Protein AF-A5DFZ7-F1 (afdb_monomer)

Radius of gyration: 32.91 Å; Cα contacts (8 Å, |Δi|>4): 71; chains: 1; bounding box: 82×54×91 Å

Structure (mmCIF, N/CA/C/O backbone):
data_AF-A5DFZ7-F1
#
_entry.id   AF-A5DFZ7-F1
#
loop_
_atom_site.group_PDB
_atom_site.id
_atom_site.type_symbol
_atom_site.label_atom_id
_atom_site.label_alt_id
_atom_site.label_comp_id
_atom_site.label_asym_id
_atom_site.label_entity_id
_atom_site.label_seq_id
_atom_site.pdbx_PDB_ins_code
_atom_site.Cartn_x
_atom_site.Cartn_y
_atom_site.Cartn_z
_atom_site.occupancy
_atom_site.B_iso_or_equiv
_atom_site.auth_seq_id
_atom_site.auth_comp_id
_atom_site.auth_asym_id
_atom_site.auth_atom_id
_atom_site.pdbx_PDB_model_num
ATOM 1 N N . MET A 1 1 ? 19.539 -18.151 -0.770 1.00 41.72 1 MET A N 1
ATOM 2 C CA . MET A 1 1 ? 19.081 -17.232 -1.835 1.00 41.72 1 MET A CA 1
ATOM 3 C C . MET A 1 1 ? 20.292 -16.500 -2.386 1.00 41.72 1 MET A C 1
ATOM 5 O O . MET A 1 1 ? 21.121 -16.062 -1.603 1.00 41.72 1 MET A O 1
ATOM 9 N N . HIS A 1 2 ? 20.455 -16.450 -3.708 1.00 37.31 2 HIS A N 1
ATOM 10 C CA . HIS A 1 2 ? 21.518 -15.669 -4.348 1.00 37.31 2 HIS A CA 1
ATOM 11 C C . HIS A 1 2 ? 21.174 -14.175 -4.205 1.00 37.31 2 HIS A C 1
ATOM 13 O O . HIS A 1 2 ? 20.362 -13.672 -4.969 1.00 37.31 2 HIS A O 1
ATOM 19 N N . CYS A 1 3 ? 21.762 -13.481 -3.226 1.00 59.34 3 CYS A N 1
ATOM 20 C CA . CYS A 1 3 ? 21.534 -12.046 -2.976 1.00 59.34 3 CYS A CA 1
ATOM 21 C C . CYS A 1 3 ? 22.377 -11.121 -3.873 1.00 59.34 3 CYS A C 1
ATOM 23 O O . CYS A 1 3 ? 22.560 -9.950 -3.553 1.00 59.34 3 CYS A O 1
ATOM 25 N N . PHE A 1 4 ? 22.933 -11.639 -4.970 1.00 63.34 4 PHE A N 1
ATOM 26 C CA . PHE A 1 4 ? 23.735 -10.835 -5.886 1.00 63.34 4 PHE A CA 1
ATOM 27 C C . PHE A 1 4 ? 22.878 -10.364 -7.064 1.00 63.34 4 PHE A C 1
ATOM 29 O O . PHE A 1 4 ? 22.299 -11.214 -7.751 1.00 63.34 4 PHE A O 1
ATOM 36 N N . PRO A 1 5 ? 22.829 -9.046 -7.335 1.00 65.19 5 PRO A N 1
ATOM 37 C CA . PRO A 1 5 ? 22.173 -8.513 -8.522 1.00 65.19 5 PRO A CA 1
ATOM 38 C C . PRO A 1 5 ? 22.758 -9.158 -9.781 1.00 65.19 5 PRO A C 1
ATOM 40 O O . PRO A 1 5 ? 23.982 -9.249 -9.933 1.00 65.19 5 PRO A O 1
ATOM 43 N N . LYS A 1 6 ? 21.889 -9.631 -10.677 1.00 69.19 6 LYS A N 1
ATOM 44 C CA . LYS A 1 6 ? 22.285 -10.263 -11.943 1.00 69.19 6 LYS A CA 1
ATOM 45 C C . LYS A 1 6 ? 22.415 -9.194 -13.026 1.00 69.19 6 LYS A C 1
ATOM 47 O O . LYS A 1 6 ? 21.577 -8.302 -13.112 1.00 69.19 6 LYS A O 1
ATOM 52 N N . TYR A 1 7 ? 23.453 -9.291 -13.861 1.00 67.50 7 TYR A N 1
ATOM 53 C CA . TYR A 1 7 ? 23.641 -8.377 -14.995 1.00 67.50 7 TYR A CA 1
ATOM 54 C C . TYR A 1 7 ? 23.332 -9.086 -16.307 1.00 67.50 7 TYR A C 1
ATOM 56 O O . TYR A 1 7 ? 23.854 -10.184 -16.529 1.00 67.50 7 TYR A O 1
ATOM 64 N N . PRO A 1 8 ? 22.562 -8.457 -17.208 1.00 65.56 8 PRO A N 1
ATOM 65 C CA . PRO A 1 8 ? 22.469 -8.930 -18.574 1.00 65.56 8 PRO A CA 1
ATOM 66 C C . PRO A 1 8 ? 23.826 -8.739 -19.250 1.00 65.56 8 PRO A C 1
ATOM 68 O O . PRO A 1 8 ? 24.280 -7.618 -19.480 1.00 65.56 8 PRO A O 1
ATOM 71 N N . LEU A 1 9 ? 24.488 -9.850 -19.559 1.00 67.50 9 LEU A N 1
ATOM 72 C CA . LEU A 1 9 ? 25.681 -9.873 -20.395 1.00 67.50 9 LEU A CA 1
ATOM 73 C C . LEU A 1 9 ? 25.252 -10.265 -21.806 1.00 67.50 9 LEU A C 1
ATOM 75 O O . LEU A 1 9 ? 24.882 -11.411 -22.055 1.00 67.50 9 LEU A O 1
ATOM 79 N N . ILE A 1 10 ? 25.299 -9.310 -22.731 1.00 66.81 10 ILE A N 1
ATOM 80 C CA . ILE A 1 10 ? 25.046 -9.575 -24.148 1.00 66.81 10 ILE A CA 1
ATOM 81 C C . ILE A 1 10 ? 26.342 -10.118 -24.748 1.00 66.81 10 ILE A C 1
ATOM 83 O O . ILE A 1 10 ? 27.324 -9.388 -24.870 1.00 66.81 10 ILE A O 1
ATOM 87 N N . GLN A 1 11 ? 26.360 -11.408 -25.082 1.00 66.19 11 GLN A N 1
ATOM 88 C CA 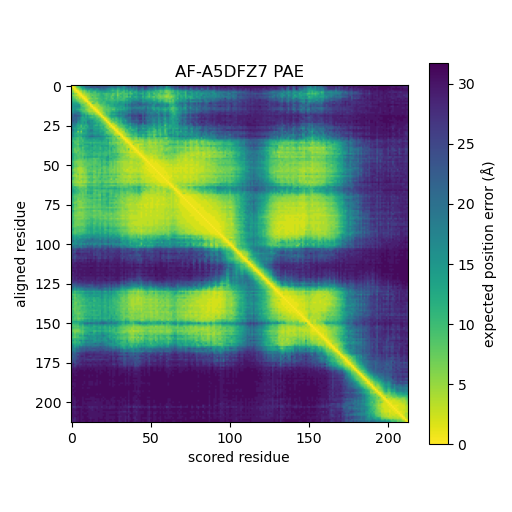. GLN A 1 11 ? 27.518 -12.071 -25.697 1.00 66.19 11 GLN A CA 1
ATOM 89 C C . GLN A 1 11 ? 27.524 -11.949 -27.232 1.00 66.19 11 GLN A C 1
ATOM 91 O O . GLN A 1 11 ? 28.575 -12.092 -27.856 1.00 66.19 11 GLN A O 1
ATOM 96 N N . ASP A 1 12 ? 26.367 -11.669 -27.839 1.00 75.94 12 ASP A N 1
ATOM 97 C CA . ASP A 1 12 ? 26.207 -11.570 -29.289 1.00 75.94 12 ASP A CA 1
ATOM 98 C C . ASP A 1 12 ? 26.598 -10.179 -29.822 1.00 75.94 12 ASP A C 1
ATOM 100 O O . ASP A 1 12 ? 26.055 -9.149 -29.411 1.00 75.94 12 ASP A O 1
ATOM 104 N N . LYS A 1 13 ? 27.540 -10.156 -30.773 1.00 66.56 13 LYS A N 1
ATOM 105 C CA . LYS A 1 13 ? 28.127 -8.933 -31.339 1.00 66.56 13 LYS A CA 1
ATOM 106 C C . LYS A 1 13 ? 27.133 -8.123 -32.176 1.00 66.56 13 LYS A C 1
ATOM 108 O O . LYS A 1 13 ? 27.330 -6.915 -32.310 1.00 66.56 13 LYS A O 1
ATOM 113 N N . GLU A 1 14 ? 26.089 -8.735 -32.738 1.00 67.56 14 GLU A N 1
ATOM 114 C CA . GLU A 1 14 ? 25.078 -8.005 -33.523 1.00 67.56 14 GLU A CA 1
ATOM 115 C C . GLU A 1 14 ? 24.068 -7.277 -32.629 1.00 67.56 14 GLU A C 1
ATOM 117 O O . GLU A 1 14 ? 23.800 -6.091 -32.827 1.00 67.56 14 GLU A O 1
ATOM 122 N N . GLN A 1 15 ? 23.592 -7.933 -31.568 1.00 64.50 15 GLN A N 1
ATOM 123 C CA . GLN A 1 15 ? 22.710 -7.311 -30.573 1.00 64.50 15 GLN A CA 1
ATOM 124 C C . GLN A 1 15 ? 23.433 -6.248 -29.742 1.00 64.50 15 GLN A C 1
ATOM 126 O O . GLN A 1 15 ? 22.850 -5.223 -29.381 1.00 64.50 15 GLN A O 1
ATOM 131 N N . GLN A 1 16 ? 24.733 -6.438 -29.506 1.00 61.97 16 GLN A N 1
ATOM 132 C CA . GLN A 1 16 ? 25.571 -5.448 -28.842 1.00 61.97 16 GLN A CA 1
ATOM 133 C C . GLN A 1 16 ? 25.671 -4.149 -29.658 1.00 61.97 16 GLN A C 1
ATOM 135 O O . GLN A 1 16 ? 25.613 -3.071 -29.070 1.00 61.97 16 GLN A O 1
ATOM 140 N N . LYS A 1 17 ? 25.731 -4.228 -30.999 1.00 59.88 17 LYS A N 1
ATOM 141 C CA . LYS A 1 17 ? 25.778 -3.064 -31.911 1.00 59.88 17 LYS A CA 1
ATOM 142 C C . LYS A 1 17 ? 24.492 -2.234 -31.946 1.00 59.88 17 LYS A C 1
ATOM 144 O O . LYS A 1 17 ? 24.558 -1.039 -32.210 1.00 59.88 17 LYS A O 1
ATOM 149 N N . LEU A 1 18 ? 23.341 -2.833 -31.652 1.00 62.59 18 LEU A N 1
ATOM 150 C CA . LEU A 1 18 ? 22.069 -2.107 -31.542 1.00 62.59 18 LEU A CA 1
ATOM 151 C C . LEU A 1 18 ? 21.941 -1.353 -30.206 1.00 62.59 18 LEU A C 1
ATOM 153 O O . LEU A 1 18 ? 21.152 -0.420 -30.099 1.00 62.59 18 LEU A O 1
ATOM 157 N N . GLN A 1 19 ? 22.724 -1.737 -29.192 1.00 58.78 19 GLN A N 1
ATOM 158 C CA . GLN A 1 19 ? 22.587 -1.256 -27.813 1.00 58.78 19 GLN A CA 1
ATOM 159 C C . GLN A 1 19 ? 23.850 -0.562 -27.269 1.00 58.78 19 GLN A C 1
ATOM 161 O O . GLN A 1 19 ? 23.898 -0.234 -26.086 1.00 58.78 19 GLN A O 1
ATOM 166 N N . VAL A 1 20 ? 24.867 -0.294 -28.104 1.00 50.81 20 VAL A N 1
ATOM 167 C CA . VAL A 1 20 ? 26.197 0.208 -27.676 1.00 50.81 20 VAL A CA 1
ATOM 168 C C . VAL A 1 20 ? 26.122 1.501 -26.852 1.00 50.81 20 VAL A C 1
ATOM 170 O O . VAL A 1 20 ? 26.932 1.689 -25.949 1.00 50.81 20 VAL A O 1
ATOM 173 N N . ASN A 1 21 ? 25.126 2.361 -27.100 1.00 53.72 21 ASN A N 1
ATOM 174 C CA . ASN A 1 21 ? 24.917 3.599 -26.333 1.00 53.72 21 ASN A CA 1
ATOM 175 C C . ASN A 1 21 ? 24.277 3.384 -24.944 1.00 53.72 21 ASN A C 1
ATOM 177 O O . ASN A 1 21 ? 24.357 4.265 -24.093 1.00 53.72 21 ASN A O 1
ATOM 181 N N . ASN A 1 22 ? 23.681 2.215 -24.683 1.00 55.09 22 ASN A N 1
ATOM 182 C CA . ASN A 1 22 ? 22.903 1.935 -23.470 1.00 55.09 22 ASN A CA 1
ATOM 183 C C . ASN A 1 22 ? 23.612 1.008 -22.468 1.00 55.09 22 ASN A C 1
ATOM 185 O O . ASN A 1 22 ? 23.180 0.924 -21.319 1.00 55.09 22 ASN A O 1
ATOM 189 N N . LEU A 1 23 ? 24.702 0.336 -22.863 1.00 52.09 23 LEU A N 1
ATOM 190 C CA . LEU A 1 23 ? 25.364 -0.679 -22.027 1.00 52.09 23 LEU A CA 1
ATOM 191 C C . LEU A 1 23 ? 26.408 -0.101 -21.051 1.00 52.09 23 LEU A C 1
ATOM 193 O O . LEU A 1 23 ? 26.466 -0.514 -19.894 1.00 52.09 23 LEU A O 1
ATOM 197 N N . VAL A 1 24 ? 27.201 0.888 -21.477 1.00 51.19 24 VAL A N 1
ATOM 198 C CA . VAL A 1 24 ? 28.196 1.581 -20.624 1.00 51.19 24 VAL A CA 1
ATOM 199 C C . VAL A 1 24 ? 27.556 2.364 -19.449 1.00 51.19 24 VAL A C 1
ATOM 201 O O . VAL A 1 24 ? 28.139 2.379 -18.365 1.00 51.19 24 VAL A O 1
ATOM 204 N N . PRO A 1 25 ? 26.328 2.914 -19.562 1.00 59.31 25 PRO A N 1
ATOM 205 C CA . PRO A 1 25 ? 25.590 3.501 -18.436 1.00 59.31 25 PRO A CA 1
ATOM 206 C C . PRO A 1 25 ? 25.170 2.540 -17.307 1.00 59.31 25 PRO A C 1
ATOM 208 O O . PRO A 1 25 ? 24.791 3.013 -16.237 1.00 59.31 25 PRO A O 1
ATOM 211 N N . LEU A 1 26 ? 25.182 1.214 -17.504 1.00 54.44 26 LEU A N 1
ATOM 212 C CA . LEU A 1 26 ? 24.562 0.264 -16.562 1.00 54.44 26 LEU A CA 1
ATOM 213 C C . LEU A 1 26 ? 25.304 0.158 -15.222 1.00 54.44 26 LEU A C 1
ATOM 215 O O . LEU A 1 26 ? 24.668 0.076 -14.173 1.00 54.44 26 LEU A O 1
ATOM 219 N N . 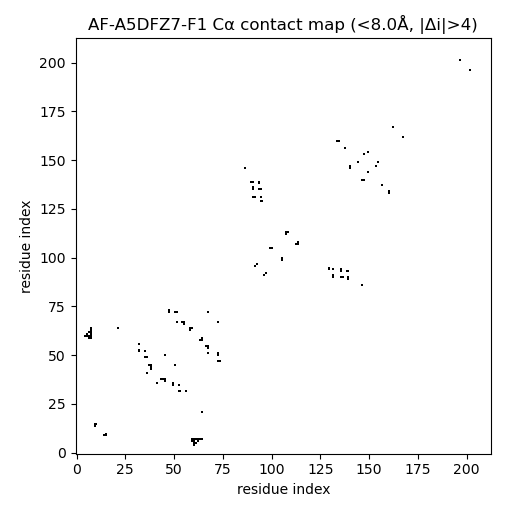ALA A 1 27 ? 26.640 0.177 -15.244 1.00 56.31 27 ALA A N 1
ATOM 220 C CA . ALA A 1 27 ? 27.453 0.073 -14.033 1.00 56.31 27 ALA A CA 1
ATOM 221 C C . ALA A 1 27 ? 27.585 1.410 -13.287 1.00 56.31 27 ALA A C 1
ATOM 223 O O . ALA A 1 27 ? 27.647 1.401 -12.066 1.00 56.31 27 ALA A O 1
ATOM 224 N N . THR A 1 28 ? 27.578 2.552 -13.981 1.00 59.38 28 THR A N 1
ATOM 225 C CA . THR A 1 28 ? 27.633 3.882 -13.341 1.00 59.38 28 THR A CA 1
ATOM 226 C C . THR A 1 28 ? 26.294 4.261 -12.721 1.00 59.38 28 THR A C 1
ATOM 228 O O . THR A 1 28 ? 26.248 4.694 -11.573 1.00 59.38 28 THR A O 1
ATOM 231 N N . ARG A 1 29 ? 25.181 3.956 -13.406 1.00 52.50 29 ARG A N 1
ATOM 232 C CA . ARG A 1 29 ? 23.825 4.094 -12.854 1.00 52.50 29 ARG A CA 1
ATOM 233 C C . ARG A 1 29 ? 23.601 3.177 -11.645 1.00 52.50 29 ARG A C 1
ATOM 235 O O . ARG A 1 29 ? 22.638 3.367 -10.912 1.00 52.50 29 ARG A O 1
ATOM 242 N N . ARG A 1 30 ? 24.536 2.241 -11.382 1.00 54.59 30 ARG A N 1
ATOM 243 C CA . ARG A 1 30 ? 24.595 1.455 -10.148 1.00 54.59 30 ARG A CA 1
ATOM 244 C C . ARG A 1 30 ? 24.930 2.317 -8.901 1.00 54.59 30 ARG A C 1
ATOM 246 O O . ARG A 1 30 ? 24.533 2.020 -7.785 1.00 54.59 30 ARG A O 1
ATOM 253 N N . GLY A 1 31 ? 25.737 3.358 -9.037 1.00 60.28 31 GLY A N 1
ATOM 254 C CA . GLY A 1 31 ? 26.018 4.231 -7.891 1.00 60.28 31 GLY A CA 1
ATOM 255 C C . GLY A 1 31 ? 24.756 4.961 -7.427 1.00 60.28 31 GLY A C 1
ATOM 256 O O . GLY A 1 31 ? 24.578 5.218 -6.245 1.00 60.28 31 GLY A O 1
ATOM 257 N N . GLU A 1 32 ? 23.857 5.248 -8.365 1.00 59.50 32 GLU A N 1
ATOM 258 C CA . GLU A 1 32 ? 22.699 6.114 -8.153 1.00 59.50 32 GLU A CA 1
ATOM 259 C C . GLU A 1 32 ? 21.478 5.373 -7.562 1.00 59.50 32 GLU A C 1
ATOM 261 O O . GLU A 1 32 ? 20.753 5.970 -6.771 1.00 59.50 32 GLU A O 1
ATOM 266 N N . TRP A 1 33 ? 21.254 4.074 -7.849 1.00 59.34 33 TRP A N 1
ATOM 267 C CA . TRP A 1 33 ? 20.070 3.340 -7.320 1.00 59.34 33 TRP A CA 1
ATOM 268 C C . TRP A 1 33 ? 20.126 3.057 -5.823 1.00 59.34 33 TRP A C 1
ATOM 270 O O . TRP A 1 33 ? 19.108 3.204 -5.164 1.00 59.34 33 TRP A O 1
ATOM 280 N N . ASN A 1 34 ? 21.286 2.685 -5.269 1.00 63.81 34 ASN A N 1
ATOM 281 C CA . ASN A 1 34 ? 21.417 2.429 -3.826 1.00 63.81 34 ASN A CA 1
ATOM 282 C C . ASN A 1 34 ? 21.156 3.684 -2.980 1.00 63.81 34 ASN A C 1
ATOM 284 O O . ASN A 1 34 ? 20.935 3.584 -1.778 1.00 63.81 34 ASN A O 1
ATOM 288 N N . ASN A 1 35 ? 21.212 4.853 -3.618 1.00 71.00 35 ASN A N 1
ATOM 289 C CA . ASN A 1 35 ? 20.971 6.143 -2.997 1.00 71.00 35 ASN A CA 1
ATOM 290 C C . ASN A 1 35 ? 19.559 6.678 -3.280 1.00 71.00 35 ASN A C 1
ATOM 292 O O . ASN A 1 35 ? 19.220 7.743 -2.773 1.00 71.00 35 ASN A O 1
ATOM 296 N N . THR A 1 36 ? 18.739 5.985 -4.085 1.00 77.75 36 THR A N 1
ATOM 297 C CA . THR A 1 36 ? 17.331 6.373 -4.238 1.00 77.75 36 THR A CA 1
ATOM 298 C C . THR A 1 36 ? 16.609 6.010 -2.940 1.00 77.75 36 THR A C 1
ATOM 300 O O . THR A 1 36 ? 16.677 4.849 -2.523 1.00 77.75 36 THR A O 1
ATOM 303 N N . PRO A 1 37 ? 15.977 6.977 -2.257 1.00 79.12 37 PRO A N 1
ATOM 304 C CA . PRO A 1 37 ? 15.345 6.707 -0.980 1.00 79.12 37 PRO A CA 1
ATOM 305 C C . PRO A 1 37 ? 14.159 5.760 -1.179 1.00 79.12 37 PRO A C 1
ATOM 307 O O . PRO A 1 37 ? 13.355 5.909 -2.098 1.00 79.12 37 PRO A O 1
ATOM 310 N N . LEU A 1 38 ? 14.060 4.755 -0.311 1.00 79.38 38 LEU A N 1
ATOM 311 C CA . LEU A 1 38 ? 12.917 3.848 -0.299 1.00 79.38 38 LEU A CA 1
ATOM 312 C C . LEU A 1 38 ? 11.724 4.546 0.369 1.00 79.38 38 LEU A C 1
ATOM 314 O O . LEU A 1 38 ? 11.920 5.316 1.308 1.00 79.38 38 LEU A O 1
ATOM 318 N N . SER A 1 39 ? 10.490 4.203 -0.012 1.00 82.12 39 SER A N 1
ATOM 319 C CA . SER A 1 39 ? 9.272 4.768 0.601 1.00 82.12 39 SER A CA 1
ATOM 320 C C . SER A 1 39 ? 9.196 4.588 2.123 1.00 82.12 39 SER A C 1
ATOM 322 O O . SER A 1 39 ? 8.557 5.372 2.815 1.00 82.12 39 SER A O 1
ATOM 324 N N . THR A 1 40 ? 9.891 3.590 2.682 1.00 83.00 40 THR A N 1
ATOM 325 C CA . THR A 1 40 ? 9.998 3.404 4.140 1.00 83.00 40 THR A CA 1
ATOM 326 C C . THR A 1 40 ? 10.836 4.480 4.837 1.00 83.00 40 THR A C 1
ATOM 328 O O . THR A 1 40 ? 10.789 4.575 6.056 1.00 83.00 40 THR A O 1
ATOM 331 N N . GLN A 1 41 ? 11.651 5.233 4.096 1.00 85.00 41 GLN A N 1
ATOM 332 C CA . GLN A 1 41 ? 12.504 6.306 4.618 1.00 85.00 41 GLN A CA 1
ATOM 333 C C . GLN A 1 41 ? 11.845 7.679 4.459 1.00 85.00 41 GLN A C 1
ATOM 335 O O . GLN A 1 41 ? 12.012 8.531 5.326 1.00 85.00 41 GLN A O 1
ATOM 340 N N . THR A 1 42 ? 11.102 7.891 3.369 1.00 87.12 42 THR A N 1
ATOM 341 C CA . THR A 1 42 ? 10.414 9.161 3.079 1.00 87.12 42 THR A CA 1
ATOM 342 C C . THR A 1 42 ? 9.014 9.237 3.672 1.00 87.12 42 THR A C 1
ATOM 344 O O . THR A 1 42 ? 8.497 10.334 3.819 1.00 87.12 42 THR A O 1
ATOM 347 N N . TYR A 1 43 ? 8.416 8.099 4.048 1.00 86.75 43 TYR A N 1
ATOM 348 C CA . TYR A 1 43 ? 7.020 7.996 4.503 1.00 86.75 43 TYR A CA 1
ATOM 349 C C . TYR A 1 43 ? 5.993 8.457 3.459 1.00 86.75 43 TYR A C 1
ATOM 351 O O . TYR A 1 43 ? 4.852 8.773 3.793 1.00 86.75 43 TYR A O 1
ATOM 359 N N . GLU A 1 44 ? 6.383 8.440 2.186 1.00 89.19 44 GLU A N 1
ATOM 360 C CA . GLU A 1 44 ? 5.572 8.899 1.064 1.00 89.19 44 GLU A CA 1
ATOM 361 C C . GLU A 1 44 ? 5.479 7.812 -0.014 1.00 89.19 44 GLU A C 1
ATOM 363 O O . GLU A 1 44 ? 6.374 6.972 -0.189 1.00 89.19 44 GLU A O 1
ATOM 368 N N . ILE A 1 45 ? 4.357 7.819 -0.735 1.00 87.38 45 ILE A N 1
ATOM 369 C CA . ILE A 1 45 ? 4.181 7.009 -1.945 1.00 87.38 45 ILE A CA 1
ATOM 370 C C . ILE A 1 45 ? 5.209 7.509 -2.973 1.00 87.38 45 ILE A C 1
ATOM 372 O O . ILE A 1 45 ? 5.421 8.715 -3.061 1.00 87.38 45 ILE A O 1
ATOM 376 N N . PRO A 1 46 ? 5.889 6.618 -3.716 1.00 86.00 46 PRO A N 1
ATOM 377 C CA . PRO A 1 46 ? 6.974 7.035 -4.593 1.00 86.00 46 PRO A CA 1
ATOM 378 C C . PRO A 1 46 ? 6.477 7.955 -5.711 1.00 86.00 46 PRO A C 1
ATOM 380 O O . PRO A 1 46 ? 5.524 7.622 -6.422 1.00 86.00 46 PRO A O 1
ATOM 383 N N . ASP A 1 47 ? 7.190 9.061 -5.911 1.00 85.94 47 ASP A N 1
ATOM 384 C CA . ASP A 1 47 ? 7.003 9.942 -7.058 1.00 85.94 47 ASP A CA 1
ATOM 385 C C . ASP A 1 47 ? 7.364 9.236 -8.372 1.00 85.94 47 ASP A C 1
ATOM 387 O O . ASP A 1 47 ? 8.094 8.239 -8.408 1.00 85.94 47 ASP A O 1
ATOM 391 N N . TYR A 1 48 ? 6.890 9.791 -9.490 1.00 87.25 48 TYR A N 1
ATOM 392 C CA . TYR A 1 48 ? 7.116 9.236 -10.827 1.00 87.25 48 TYR A CA 1
ATOM 393 C C . TYR A 1 48 ? 8.604 8.983 -11.132 1.00 87.25 48 TYR A C 1
ATOM 395 O O . TYR A 1 48 ? 8.967 7.932 -11.665 1.00 87.25 48 TYR A O 1
ATOM 403 N N . GLU A 1 49 ? 9.478 9.922 -10.762 1.00 86.50 49 GLU A N 1
ATOM 404 C CA . GLU A 1 49 ? 10.924 9.809 -10.977 1.00 86.50 49 GLU A CA 1
ATOM 405 C C . GLU A 1 49 ? 11.531 8.649 -10.180 1.00 86.50 49 GLU A C 1
ATOM 407 O O . GLU A 1 49 ? 12.279 7.841 -10.739 1.00 86.50 49 GLU A O 1
ATOM 412 N N . ASP A 1 50 ? 11.167 8.510 -8.907 1.00 87.31 50 ASP A N 1
ATOM 413 C CA . ASP A 1 50 ? 11.687 7.452 -8.042 1.00 87.31 50 ASP A CA 1
ATOM 414 C C . ASP A 1 50 ? 11.141 6.082 -8.445 1.00 87.31 50 ASP A C 1
ATOM 416 O O . ASP A 1 50 ? 11.896 5.107 -8.524 1.00 87.31 50 ASP A O 1
ATOM 420 N N . LEU A 1 51 ? 9.859 5.993 -8.808 1.00 86.88 51 LEU A N 1
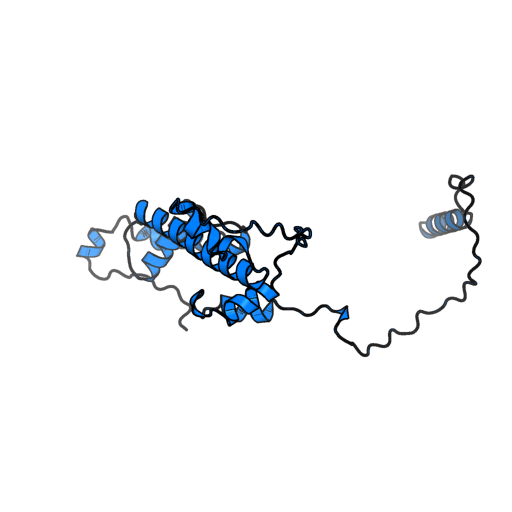ATOM 421 C CA . LEU A 1 51 ? 9.280 4.770 -9.356 1.00 86.88 51 LEU A CA 1
ATOM 422 C C . LEU A 1 51 ? 9.965 4.366 -10.667 1.00 86.88 51 LEU A C 1
ATOM 424 O O . LEU A 1 51 ? 10.281 3.191 -10.857 1.00 86.88 51 LEU A O 1
ATOM 428 N N . SER A 1 52 ? 10.249 5.322 -11.557 1.00 88.12 52 SER A N 1
ATOM 429 C CA . SER A 1 52 ? 10.915 5.040 -12.832 1.00 88.12 52 SER A CA 1
ATOM 430 C C . SER A 1 52 ? 12.296 4.415 -12.640 1.00 88.12 52 SER A C 1
ATOM 432 O O . SER A 1 52 ? 12.650 3.464 -13.344 1.00 88.12 52 SER A O 1
ATOM 434 N N . ARG A 1 53 ? 13.058 4.889 -11.646 1.00 85.44 53 ARG A N 1
ATOM 435 C CA . ARG A 1 53 ? 14.380 4.354 -11.297 1.00 85.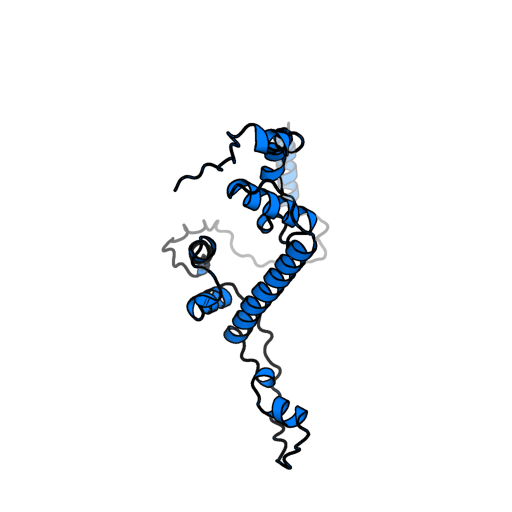44 53 ARG A CA 1
ATOM 436 C C . ARG A 1 53 ? 14.272 2.929 -10.767 1.00 85.44 53 ARG A C 1
ATOM 438 O O . ARG A 1 53 ? 15.025 2.068 -11.223 1.00 85.44 53 ARG A O 1
ATOM 445 N N . HIS A 1 54 ? 13.310 2.667 -9.881 1.00 83.56 54 HIS A N 1
ATOM 446 C CA . HIS A 1 54 ? 13.057 1.329 -9.347 1.00 83.56 54 HIS A CA 1
ATOM 447 C C . HIS A 1 54 ? 12.621 0.347 -10.442 1.00 83.56 54 HIS A C 1
ATOM 449 O O . HIS A 1 54 ? 13.220 -0.717 -10.583 1.00 83.56 54 HIS A O 1
ATOM 455 N N . VAL A 1 55 ? 11.653 0.721 -11.283 1.00 87.69 55 VAL A N 1
ATOM 456 C CA . VAL A 1 55 ? 11.161 -0.131 -12.378 1.00 87.69 55 VAL A CA 1
ATOM 457 C C . VAL A 1 55 ? 12.273 -0.432 -13.380 1.00 87.69 55 VAL A C 1
ATOM 459 O O . VAL A 1 55 ? 12.476 -1.590 -13.741 1.00 87.69 55 VAL A O 1
ATOM 462 N N . LEU A 1 56 ? 13.049 0.575 -13.794 1.00 85.06 56 LEU A N 1
ATOM 463 C CA . LEU A 1 56 ? 14.191 0.370 -14.689 1.00 85.06 56 LEU A CA 1
ATOM 464 C C . LEU A 1 56 ? 15.244 -0.562 -14.081 1.00 85.06 56 LEU A C 1
ATOM 466 O O . LEU A 1 56 ? 15.860 -1.335 -14.815 1.00 85.06 56 LEU A O 1
ATOM 470 N N . MET A 1 57 ? 15.462 -0.503 -12.766 1.00 78.75 57 MET A N 1
ATOM 471 C CA . MET A 1 57 ? 16.383 -1.403 -12.074 1.00 78.75 57 MET A CA 1
ATOM 472 C C . MET A 1 57 ? 15.880 -2.843 -12.129 1.00 78.75 57 MET A C 1
ATOM 474 O O . MET A 1 57 ? 16.589 -3.723 -12.616 1.00 78.75 57 MET A O 1
ATOM 478 N N . THR A 1 58 ? 14.633 -3.069 -11.724 1.00 84.06 58 THR A N 1
ATOM 479 C CA . THR A 1 58 ? 14.001 -4.388 -11.752 1.00 84.06 58 THR A CA 1
ATOM 480 C C . THR A 1 58 ? 14.005 -4.965 -13.169 1.00 84.06 58 THR A C 1
ATOM 482 O O . THR A 1 58 ? 14.452 -6.090 -13.378 1.00 84.06 58 THR A O 1
ATOM 485 N N . MET A 1 59 ? 13.622 -4.173 -14.176 1.00 84.62 59 MET A N 1
ATOM 486 C CA . MET A 1 59 ? 13.680 -4.568 -15.589 1.00 84.62 59 MET A CA 1
ATOM 487 C C . MET A 1 59 ? 15.075 -5.069 -15.985 1.00 84.62 59 MET A C 1
ATOM 489 O O . MET A 1 59 ? 15.194 -6.107 -16.635 1.00 84.62 59 MET A O 1
ATOM 493 N N . ARG A 1 60 ? 16.134 -4.381 -15.551 1.00 77.69 60 ARG A N 1
ATOM 494 C CA . ARG A 1 60 ? 17.521 -4.748 -15.868 1.00 77.69 60 ARG A CA 1
ATOM 495 C C . ARG A 1 60 ? 18.000 -5.987 -15.128 1.00 77.69 60 ARG A C 1
ATOM 497 O O . ARG A 1 60 ? 18.711 -6.779 -15.736 1.00 77.69 60 ARG A O 1
ATOM 504 N N . GLU A 1 61 ? 17.606 -6.189 -13.874 1.00 77.88 61 GLU A N 1
ATOM 505 C CA . GLU A 1 61 ? 17.909 -7.426 -13.135 1.00 77.88 61 GLU A CA 1
ATOM 506 C C . GLU A 1 61 ? 17.290 -8.659 -13.803 1.00 77.88 61 GLU A C 1
ATOM 508 O O . GLU A 1 61 ? 17.906 -9.727 -13.839 1.00 77.88 61 GLU A O 1
ATOM 513 N N . TYR A 1 62 ? 16.108 -8.492 -14.401 1.00 83.81 62 TYR A N 1
ATOM 514 C CA . TYR A 1 62 ? 15.459 -9.513 -15.225 1.00 83.81 62 TYR A CA 1
ATOM 515 C C . TYR A 1 62 ? 16.019 -9.603 -16.656 1.00 83.81 62 TYR A C 1
ATOM 517 O O . TYR A 1 62 ? 15.651 -10.507 -17.404 1.00 83.81 62 TYR A O 1
ATOM 525 N N . GLY A 1 63 ? 16.944 -8.716 -17.034 1.00 77.69 63 GLY A N 1
ATOM 526 C CA . GLY A 1 63 ? 17.669 -8.748 -18.304 1.00 77.69 63 GLY A CA 1
ATOM 527 C C . GLY A 1 63 ? 17.076 -7.900 -19.432 1.00 77.69 63 GLY A C 1
ATOM 528 O O . GLY A 1 63 ? 17.535 -7.997 -20.569 1.00 77.69 63 GLY A O 1
ATOM 529 N N . LEU A 1 64 ? 16.094 -7.044 -19.143 1.00 81.50 64 LEU A N 1
ATOM 530 C CA . LEU A 1 64 ? 15.534 -6.091 -20.100 1.00 81.50 64 LEU A CA 1
ATOM 531 C C . LEU A 1 64 ? 16.401 -4.824 -20.153 1.00 81.50 64 LEU A C 1
ATOM 533 O O . LEU A 1 64 ? 16.610 -4.145 -19.149 1.00 81.50 64 LEU A O 1
ATOM 537 N N . THR A 1 65 ? 16.893 -4.480 -21.343 1.00 74.94 65 THR A N 1
ATOM 538 C CA . THR A 1 65 ? 17.769 -3.314 -21.576 1.00 74.94 65 THR A CA 1
ATOM 539 C C . THR A 1 65 ? 17.042 -2.100 -22.168 1.00 74.94 65 THR A C 1
ATOM 541 O O . THR A 1 65 ? 17.673 -1.085 -22.468 1.00 74.94 65 THR A O 1
ATOM 544 N N . GLY A 1 66 ? 15.718 -2.192 -22.335 1.00 79.50 66 GLY A N 1
ATOM 545 C CA . GLY A 1 66 ? 14.863 -1.117 -22.846 1.00 79.50 66 GLY A CA 1
ATOM 546 C C . GLY A 1 66 ? 14.588 0.001 -21.832 1.00 79.50 66 GLY A C 1
ATOM 547 O O . GLY A 1 66 ? 14.949 -0.086 -20.659 1.00 79.50 66 GLY A O 1
ATOM 548 N N . GLY A 1 67 ? 13.935 1.066 -22.304 1.00 79.56 67 GLY A N 1
ATOM 549 C CA . GLY A 1 67 ? 13.351 2.098 -21.442 1.00 79.56 67 GLY A CA 1
ATOM 550 C C . GLY A 1 67 ? 11.993 1.670 -20.872 1.00 79.56 67 GLY A C 1
ATOM 551 O O . GLY A 1 67 ? 11.362 0.751 -21.394 1.00 79.56 67 GLY A O 1
ATOM 552 N N . ALA A 1 68 ? 11.537 2.354 -19.822 1.00 81.75 68 ALA A N 1
ATOM 553 C CA . ALA A 1 68 ? 10.209 2.160 -19.250 1.00 81.75 68 ALA A CA 1
ATOM 554 C C . ALA A 1 68 ? 9.213 3.142 -19.890 1.00 81.75 68 ALA A C 1
ATOM 556 O O . ALA A 1 68 ? 9.520 4.319 -20.078 1.00 81.75 68 ALA A O 1
ATOM 557 N N . SER A 1 69 ? 8.030 2.656 -20.263 1.00 88.56 69 SER A N 1
ATOM 558 C CA . SER A 1 69 ? 6.986 3.469 -20.891 1.00 88.56 69 SER A CA 1
ATOM 559 C C . SER A 1 69 ? 6.171 4.236 -19.852 1.00 88.56 69 SER A C 1
ATOM 561 O O . SER A 1 69 ? 5.593 3.605 -18.972 1.00 88.56 69 SER A O 1
ATOM 563 N N . ILE A 1 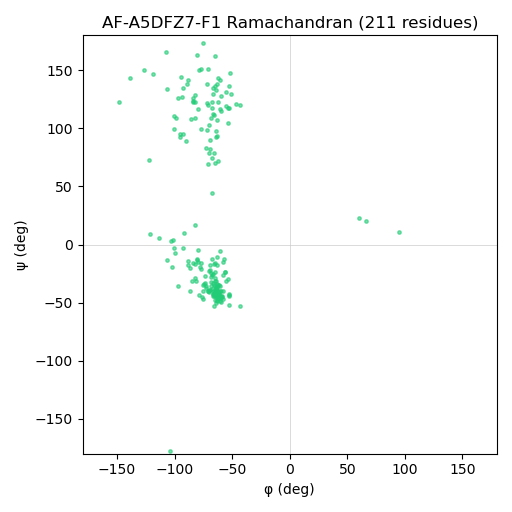70 ? 6.021 5.551 -20.029 1.00 88.62 70 ILE A N 1
ATOM 564 C CA . ILE A 1 70 ? 5.231 6.454 -19.165 1.00 88.62 70 ILE A CA 1
ATOM 565 C C . ILE A 1 70 ? 3.857 5.882 -18.742 1.00 88.62 70 ILE A C 1
ATOM 567 O O . ILE A 1 70 ? 3.627 5.774 -17.539 1.00 88.62 70 ILE A O 1
ATOM 571 N N . PRO A 1 71 ? 2.976 5.408 -19.655 1.00 92.38 71 PRO A N 1
ATOM 572 C CA . PRO A 1 71 ? 1.651 4.907 -19.258 1.00 92.38 71 PRO A CA 1
ATOM 573 C C . PRO A 1 71 ? 1.698 3.643 -18.384 1.00 92.38 71 PRO A C 1
ATOM 575 O O . PRO A 1 71 ? 0.768 3.372 -17.629 1.00 92.38 71 PRO A O 1
ATOM 578 N N . ALA A 1 72 ? 2.777 2.855 -18.457 1.00 90.12 72 ALA A N 1
ATOM 579 C CA . ALA A 1 72 ? 2.938 1.700 -17.575 1.00 90.12 72 ALA A CA 1
ATOM 580 C C . ALA A 1 72 ? 3.254 2.133 -16.139 1.00 90.12 72 ALA A C 1
ATOM 582 O O . ALA A 1 72 ? 2.772 1.506 -15.200 1.00 90.12 72 ALA A O 1
ATOM 583 N N . LEU A 1 73 ? 4.025 3.211 -15.963 1.00 90.31 73 LEU A N 1
ATOM 584 C CA . LEU A 1 73 ? 4.314 3.758 -14.638 1.00 90.31 73 LEU A CA 1
ATOM 585 C C . LEU A 1 73 ? 3.043 4.328 -13.999 1.00 90.31 73 LEU A C 1
ATOM 587 O O . LEU A 1 73 ? 2.784 4.047 -12.834 1.00 90.31 73 LEU A O 1
ATOM 591 N N . GLU A 1 74 ? 2.214 5.043 -14.764 1.00 91.44 74 GLU A N 1
ATOM 592 C CA . GLU A 1 74 ? 0.922 5.564 -14.285 1.00 91.44 74 GLU A CA 1
ATOM 593 C C . GLU A 1 74 ? -0.012 4.443 -13.808 1.00 91.44 74 GLU A C 1
ATOM 595 O O . GLU A 1 74 ? -0.594 4.528 -12.727 1.00 91.44 74 GLU A O 1
ATOM 600 N N . MET A 1 75 ? -0.104 3.348 -14.570 1.00 92.88 75 MET A N 1
ATOM 601 C CA . MET A 1 75 ? -0.897 2.180 -14.176 1.00 92.88 75 MET A CA 1
ATOM 602 C C . MET A 1 75 ? -0.376 1.509 -12.900 1.00 92.88 75 MET A C 1
ATOM 604 O O . MET A 1 75 ? -1.178 1.021 -12.104 1.00 92.88 75 MET A O 1
ATOM 608 N N . ILE A 1 76 ? 0.943 1.483 -12.686 1.00 92.69 76 ILE A N 1
ATOM 609 C CA . ILE A 1 76 ? 1.541 0.942 -11.456 1.00 92.69 76 ILE A CA 1
ATOM 610 C C . ILE A 1 76 ? 1.170 1.812 -10.251 1.00 92.69 76 ILE A C 1
ATOM 612 O O . ILE A 1 76 ? 0.771 1.268 -9.223 1.00 92.69 76 ILE A O 1
ATOM 616 N N . ILE A 1 77 ? 1.251 3.140 -10.380 1.00 92.62 77 ILE A N 1
ATOM 617 C CA . ILE A 1 77 ? 0.868 4.079 -9.312 1.00 92.62 77 ILE A CA 1
ATOM 618 C C . ILE A 1 77 ? -0.612 3.902 -8.962 1.00 92.62 77 ILE A C 1
ATOM 620 O O . ILE A 1 77 ? -0.950 3.690 -7.800 1.00 92.62 77 ILE A O 1
ATOM 624 N N . LEU A 1 78 ? -1.490 3.879 -9.968 1.00 94.06 78 LEU A N 1
ATOM 625 C CA . LEU A 1 78 ? -2.925 3.668 -9.763 1.00 94.06 78 LEU A CA 1
ATOM 626 C C . LEU A 1 78 ? -3.226 2.313 -9.101 1.00 94.06 78 LEU A C 1
ATOM 628 O O . LEU A 1 78 ? -4.089 2.211 -8.223 1.00 94.06 78 LEU A O 1
ATOM 632 N N . GLY A 1 79 ? -2.511 1.262 -9.511 1.00 93.38 79 GLY A N 1
ATOM 633 C CA . GLY A 1 79 ? -2.613 -0.066 -8.913 1.00 93.38 79 GLY A CA 1
ATOM 634 C C . GLY A 1 79 ? -2.198 -0.070 -7.442 1.00 93.38 79 GLY A C 1
ATOM 635 O O . GLY A 1 79 ? -2.901 -0.649 -6.614 1.00 93.38 79 GLY A O 1
ATOM 636 N N . LEU A 1 80 ? -1.105 0.619 -7.105 1.00 92.50 80 LEU A N 1
ATOM 637 C CA . LEU A 1 80 ? -0.619 0.764 -5.734 1.00 92.50 80 LEU A CA 1
ATOM 638 C C . LEU A 1 80 ? -1.625 1.515 -4.854 1.00 92.50 80 LEU A C 1
ATOM 640 O O . LEU A 1 80 ? -1.962 1.038 -3.773 1.00 92.50 80 LEU A O 1
ATOM 644 N N . GLU A 1 81 ? -2.156 2.644 -5.322 1.00 91.88 81 GLU A N 1
ATOM 645 C CA . GLU A 1 81 ? -3.159 3.420 -4.585 1.00 91.88 81 GLU A CA 1
ATOM 646 C C . GLU A 1 81 ? -4.442 2.622 -4.339 1.00 91.88 81 GLU A C 1
ATOM 648 O O . GLU A 1 81 ? -4.987 2.625 -3.232 1.00 91.88 81 GLU A O 1
ATOM 653 N N . THR A 1 82 ? -4.915 1.902 -5.358 1.00 95.00 82 THR A N 1
ATOM 654 C CA . THR A 1 82 ? -6.107 1.052 -5.245 1.00 95.00 82 THR A CA 1
ATOM 655 C C . THR A 1 82 ? -5.865 -0.095 -4.266 1.00 95.00 82 THR A C 1
ATOM 657 O O . THR A 1 82 ? -6.726 -0.415 -3.448 1.00 95.00 82 THR A O 1
ATOM 660 N N . HIS A 1 83 ? -4.674 -0.691 -4.298 1.00 93.88 83 HIS A N 1
ATOM 661 C CA . HIS A 1 83 ? -4.297 -1.762 -3.386 1.00 93.88 83 HIS A CA 1
ATOM 662 C C . HIS A 1 83 ? -4.232 -1.292 -1.927 1.00 93.88 83 HIS A C 1
ATOM 664 O O . HIS A 1 83 ? -4.841 -1.911 -1.054 1.00 93.88 83 HIS A O 1
ATOM 670 N N . LEU A 1 84 ? -3.567 -0.162 -1.664 1.00 92.75 84 LEU A N 1
ATOM 671 C CA . LEU A 1 84 ? -3.499 0.435 -0.329 1.00 92.75 84 LEU A CA 1
ATOM 672 C C . LEU A 1 84 ? -4.889 0.823 0.184 1.00 92.75 84 LEU A C 1
ATOM 674 O O . LEU A 1 84 ? -5.211 0.563 1.344 1.00 92.75 84 LEU A O 1
ATOM 678 N N . ARG A 1 85 ? -5.744 1.376 -0.686 1.00 94.25 85 ARG A N 1
ATOM 679 C CA . ARG A 1 85 ? -7.135 1.695 -0.349 1.00 94.25 85 ARG A CA 1
ATOM 680 C C . ARG A 1 85 ? -7.906 0.454 0.095 1.00 94.25 85 ARG A C 1
ATOM 682 O O . ARG A 1 85 ? -8.566 0.517 1.126 1.00 94.25 85 ARG A O 1
ATOM 689 N N . ASN A 1 86 ? -7.777 -0.665 -0.618 1.00 93.75 86 ASN A N 1
ATOM 690 C CA . ASN A 1 86 ? -8.455 -1.917 -0.265 1.00 93.75 86 ASN A CA 1
ATOM 691 C C . ASN A 1 86 ? -7.999 -2.468 1.098 1.00 93.75 86 ASN A C 1
ATOM 693 O O . ASN A 1 86 ? -8.827 -2.950 1.875 1.00 93.75 86 ASN A O 1
ATOM 697 N N . ILE A 1 87 ? -6.700 -2.377 1.413 1.00 92.62 87 ILE A N 1
ATOM 698 C CA . ILE A 1 87 ? -6.156 -2.801 2.714 1.00 92.62 87 ILE A CA 1
ATOM 699 C C . ILE A 1 87 ? -6.726 -1.930 3.837 1.00 92.62 87 ILE A C 1
ATOM 701 O O . ILE A 1 87 ? -7.263 -2.454 4.811 1.00 92.62 87 ILE A O 1
ATOM 705 N N . VAL A 1 88 ? -6.662 -0.604 3.690 1.00 92.56 88 VAL A N 1
ATOM 706 C CA . VAL A 1 88 ? -7.167 0.338 4.701 1.00 92.56 88 VAL A CA 1
ATOM 707 C C . VAL A 1 88 ? -8.680 0.210 4.870 1.00 92.56 88 VAL A C 1
ATOM 709 O O . VAL A 1 88 ? -9.185 0.272 5.986 1.00 92.56 88 VAL A O 1
ATOM 712 N N . GLU A 1 89 ? -9.421 -0.014 3.789 1.00 91.19 89 GLU A N 1
ATOM 713 C CA . GLU A 1 89 ? -10.865 -0.223 3.841 1.00 91.19 89 GLU A CA 1
ATOM 714 C C . GLU A 1 89 ? -11.236 -1.480 4.632 1.00 91.19 89 GLU A C 1
ATOM 716 O O . GLU A 1 89 ? -12.122 -1.426 5.487 1.00 91.19 89 GLU A O 1
ATOM 721 N N . SER A 1 90 ? -10.508 -2.572 4.393 1.00 91.25 90 SER A N 1
ATOM 722 C CA . SER A 1 90 ? -10.657 -3.821 5.142 1.00 91.25 90 SER A CA 1
ATOM 723 C C . SER A 1 90 ? -10.290 -3.627 6.617 1.00 91.25 90 SER A C 1
ATOM 725 O O . SER A 1 90 ? -10.982 -4.143 7.491 1.00 91.25 90 SER A O 1
ATOM 727 N N . ALA A 1 91 ? -9.259 -2.824 6.905 1.00 91.62 91 ALA A N 1
ATOM 728 C CA . ALA A 1 91 ? -8.864 -2.467 8.266 1.00 91.62 91 ALA A CA 1
ATOM 729 C C . ALA A 1 91 ? -9.926 -1.669 9.018 1.00 91.62 91 ALA A C 1
ATOM 731 O O . ALA A 1 91 ? -10.255 -1.984 10.161 1.00 91.62 91 ALA A O 1
ATOM 732 N N . ILE A 1 92 ? -10.534 -0.692 8.350 1.00 90.44 92 ILE A N 1
ATOM 733 C CA . ILE A 1 92 ? -11.633 0.092 8.914 1.00 90.44 92 ILE A CA 1
ATOM 734 C C . ILE A 1 92 ? -12.848 -0.794 9.193 1.00 90.44 92 ILE A C 1
ATOM 736 O O . ILE A 1 92 ? -13.497 -0.601 10.215 1.00 90.44 92 ILE A O 1
ATOM 740 N N . ASP A 1 93 ? -13.157 -1.755 8.320 1.00 88.88 93 ASP A N 1
ATOM 741 C CA . ASP A 1 93 ? -14.310 -2.641 8.512 1.00 88.88 93 ASP A CA 1
ATOM 742 C C . ASP A 1 93 ? -14.139 -3.611 9.688 1.00 88.88 93 ASP A C 1
ATOM 744 O O . ASP A 1 93 ? -15.136 -3.966 10.320 1.00 88.88 93 ASP A O 1
ATOM 748 N N . VAL A 1 94 ? -12.899 -3.985 10.022 1.00 88.88 94 VAL A N 1
ATOM 749 C CA . VAL A 1 94 ? -12.587 -4.764 11.233 1.00 88.88 94 VAL A CA 1
ATOM 750 C C . VAL A 1 94 ? -12.642 -3.890 12.486 1.00 88.88 94 VAL A C 1
ATOM 752 O O . VAL A 1 94 ? -13.273 -4.283 13.464 1.00 88.88 94 VAL A O 1
ATOM 755 N N . ALA A 1 95 ? -12.053 -2.692 12.452 1.00 87.19 95 ALA A N 1
ATOM 756 C CA . ALA A 1 95 ? -12.038 -1.786 13.603 1.00 87.19 95 ALA A CA 1
ATOM 757 C C . ALA A 1 95 ? -13.433 -1.220 13.929 1.00 87.19 95 ALA A C 1
ATOM 759 O O . ALA A 1 95 ? -13.784 -0.985 15.086 1.00 87.19 95 ALA A O 1
ATOM 760 N N . ARG A 1 96 ? -14.251 -0.962 12.902 1.00 85.81 96 ARG A N 1
ATOM 761 C CA . ARG A 1 96 ? -15.563 -0.336 13.057 1.00 85.81 96 ARG A CA 1
ATOM 762 C C . ARG A 1 96 ? -16.559 -0.814 12.011 1.00 85.81 96 ARG A C 1
ATOM 764 O O . ARG A 1 96 ? -16.450 -0.534 10.819 1.00 85.81 96 ARG A O 1
ATOM 771 N N . TYR A 1 97 ? -17.672 -1.351 12.501 1.00 82.25 97 TYR A N 1
ATOM 772 C CA . TYR A 1 97 ? -18.807 -1.665 11.645 1.00 82.25 97 TYR A CA 1
ATOM 773 C C . TYR A 1 97 ? -19.467 -0.398 11.072 1.00 82.25 97 TYR A C 1
ATOM 775 O O . TYR A 1 97 ? -20.032 0.434 11.793 1.00 82.25 97 TYR A O 1
ATOM 783 N N . ARG A 1 98 ? -19.436 -0.262 9.744 1.00 79.12 98 ARG A N 1
ATOM 784 C CA . ARG A 1 98 ? -20.065 0.845 9.010 1.00 79.12 98 ARG A CA 1
ATOM 785 C C . ARG A 1 98 ? -21.503 0.498 8.624 1.00 79.12 98 ARG A C 1
ATOM 787 O O . ARG A 1 98 ? -21.758 0.018 7.525 1.00 79.12 98 ARG A O 1
ATOM 794 N N . LYS A 1 99 ? -22.458 0.809 9.510 1.00 73.31 99 LYS A N 1
ATOM 795 C CA . LYS A 1 99 ? -23.894 0.530 9.296 1.00 73.31 99 LYS A CA 1
ATOM 796 C C . LYS A 1 99 ? -24.435 1.073 7.968 1.00 73.31 99 LYS A C 1
ATOM 798 O O . LYS A 1 99 ? -25.141 0.349 7.289 1.00 73.31 99 LYS A O 1
ATOM 803 N N . HIS A 1 100 ? -24.092 2.306 7.583 1.00 73.50 100 HIS A N 1
ATOM 804 C CA . HIS A 1 100 ? -24.618 2.924 6.356 1.00 73.50 100 HIS A CA 1
ATOM 805 C C . HIS A 1 100 ? -24.147 2.234 5.073 1.00 73.50 100 HIS A C 1
ATOM 807 O O . HIS A 1 100 ? -24.962 1.964 4.204 1.00 73.50 100 HIS A O 1
ATOM 813 N N . LYS A 1 101 ? -22.865 1.860 4.989 1.00 76.62 101 LYS A N 1
ATOM 814 C CA . LYS A 1 101 ? -22.310 1.172 3.811 1.00 76.62 101 LYS A CA 1
ATOM 815 C C . LYS A 1 101 ? -22.954 -0.201 3.576 1.00 76.62 101 LYS A C 1
ATOM 817 O O . LYS A 1 101 ? -23.103 -0.625 2.437 1.00 76.62 101 LYS A O 1
ATOM 822 N N . TYR A 1 102 ? -23.317 -0.889 4.658 1.00 73.38 102 TYR A N 1
ATOM 823 C CA . TYR A 1 102 ? -23.887 -2.238 4.626 1.00 73.38 102 TYR A CA 1
ATOM 824 C C . TYR A 1 102 ? -25.409 -2.264 4.841 1.00 73.38 102 TYR A C 1
ATOM 826 O O . TYR A 1 102 ? -26.006 -3.338 4.888 1.00 73.38 102 TYR A O 1
ATOM 834 N N . SER A 1 103 ? -26.054 -1.099 4.962 1.00 75.25 103 SER A N 1
ATOM 835 C CA . SER A 1 103 ? -27.509 -1.005 5.042 1.00 75.25 103 SER A CA 1
ATOM 836 C C . SER A 1 103 ? -28.088 -1.066 3.635 1.00 75.25 103 SER A C 1
ATOM 838 O O . SER A 1 103 ? -27.781 -0.236 2.781 1.00 75.25 103 SER A O 1
ATOM 840 N N . ALA A 1 104 ? -28.970 -2.037 3.397 1.00 64.25 104 ALA A N 1
ATOM 841 C CA . ALA A 1 104 ? -29.651 -2.223 2.116 1.00 64.25 104 ALA A CA 1
ATOM 842 C C . ALA A 1 104 ? -30.471 -0.993 1.665 1.00 64.25 104 ALA A C 1
ATOM 844 O O . ALA A 1 104 ? -30.828 -0.890 0.492 1.00 64.25 104 ALA A O 1
ATOM 845 N N . ASN A 1 105 ? -30.743 -0.048 2.572 1.00 61.03 105 ASN A N 1
ATOM 846 C CA . ASN A 1 105 ? -31.552 1.134 2.287 1.00 61.03 105 ASN A CA 1
ATOM 847 C C . ASN A 1 105 ? -30.894 2.106 1.291 1.00 61.03 105 ASN A C 1
ATOM 849 O O . ASN A 1 105 ? -31.629 2.788 0.581 1.00 61.03 105 ASN A O 1
ATOM 853 N N . ASP A 1 106 ? -29.562 2.141 1.158 1.00 58.41 106 ASP A N 1
ATOM 854 C CA . ASP A 1 106 ? -28.907 2.988 0.141 1.00 58.41 106 ASP A CA 1
ATOM 855 C C . ASP A 1 106 ? -29.068 2.421 -1.279 1.00 58.41 106 ASP A C 1
ATOM 857 O O . ASP A 1 106 ? -29.244 3.170 -2.240 1.00 58.41 106 ASP A O 1
ATOM 861 N N . ILE A 1 107 ? -29.098 1.092 -1.421 1.00 59.16 107 ILE A N 1
ATOM 862 C CA . ILE A 1 107 ? -29.330 0.429 -2.714 1.00 59.16 107 ILE A CA 1
ATOM 863 C C . ILE A 1 107 ? -30.785 0.638 -3.160 1.00 59.16 107 ILE A C 1
ATOM 865 O O . ILE A 1 107 ? -31.042 0.912 -4.329 1.00 59.16 107 ILE A O 1
ATOM 869 N N . VAL A 1 108 ? -31.739 0.554 -2.227 1.00 55.47 108 VAL A N 1
ATOM 870 C CA . VAL A 1 108 ? -33.171 0.761 -2.504 1.00 55.47 108 VAL A CA 1
ATOM 871 C C . VAL A 1 108 ? -33.475 2.231 -2.824 1.00 55.47 108 VAL A C 1
ATOM 873 O O . VAL A 1 108 ? -34.208 2.506 -3.774 1.00 55.47 108 VAL A O 1
ATOM 876 N N . SER A 1 109 ? -32.834 3.174 -2.123 1.00 56.53 109 SER A N 1
ATOM 877 C CA . SER A 1 109 ? -32.969 4.616 -2.391 1.00 56.53 109 SER A CA 1
ATOM 878 C C . SER A 1 109 ? -32.414 5.013 -3.765 1.00 56.53 109 SER A C 1
ATOM 880 O O . SER A 1 109 ? -32.994 5.853 -4.448 1.00 56.53 109 SER A O 1
ATOM 882 N N . ALA A 1 110 ? -31.332 4.373 -4.224 1.00 57.47 110 ALA A N 1
ATOM 883 C CA . ALA A 1 110 ? -30.763 4.613 -5.553 1.00 57.47 110 ALA A CA 1
ATOM 884 C C . ALA A 1 110 ? -31.650 4.109 -6.711 1.00 57.47 110 ALA A C 1
ATOM 886 O O . ALA A 1 110 ? -31.517 4.587 -7.837 1.00 57.47 110 ALA A O 1
ATOM 887 N N . ILE A 1 111 ? -32.561 3.162 -6.451 1.00 61.66 111 ILE A N 1
ATOM 888 C CA . ILE A 1 111 ? -33.473 2.582 -7.455 1.00 61.66 111 ILE A CA 1
ATOM 889 C C . ILE A 1 111 ? -34.822 3.338 -7.495 1.00 61.66 111 ILE A C 1
ATOM 891 O O . ILE A 1 111 ? -35.661 3.067 -8.351 1.00 61.66 111 ILE A O 1
ATOM 895 N N . GLY A 1 112 ? -35.032 4.339 -6.630 1.00 54.84 112 GLY A N 1
ATOM 896 C CA . GLY A 1 112 ? -36.245 5.169 -6.637 1.00 54.84 112 GLY A CA 1
ATOM 897 C C . GLY A 1 112 ? -37.524 4.404 -6.277 1.00 54.84 112 GLY A C 1
ATOM 898 O O . GLY A 1 112 ? -38.621 4.834 -6.624 1.00 54.84 112 GLY A O 1
ATOM 899 N N . ILE A 1 113 ? -37.390 3.253 -5.613 1.00 58.28 113 ILE A N 1
ATOM 900 C CA . ILE A 1 113 ? -38.513 2.501 -5.056 1.00 58.28 113 ILE A CA 1
ATOM 901 C C . ILE A 1 113 ? -38.613 2.935 -3.601 1.00 58.28 113 ILE A C 1
ATOM 903 O O . ILE A 1 113 ? -37.930 2.369 -2.757 1.00 58.28 113 ILE A O 1
ATOM 907 N N . ASP A 1 114 ? -39.424 3.951 -3.316 1.00 50.75 114 ASP A N 1
ATOM 908 C CA . ASP A 1 114 ? -39.785 4.314 -1.946 1.00 50.75 114 ASP A CA 1
ATOM 909 C C . ASP A 1 114 ? -40.665 3.193 -1.362 1.00 50.75 114 ASP A C 1
ATOM 911 O O . ASP A 1 114 ? -41.818 3.048 -1.787 1.00 50.75 114 ASP A O 1
ATOM 915 N N . PRO A 1 115 ? -40.197 2.369 -0.403 1.00 55.41 115 PRO A N 1
ATOM 916 C CA . PRO A 1 115 ? -41.119 1.579 0.383 1.00 55.41 115 PRO A CA 1
ATOM 917 C C . PRO A 1 115 ? -41.684 2.519 1.448 1.00 55.41 115 PRO A C 1
ATOM 919 O O . PRO A 1 115 ? -40.950 3.034 2.291 1.00 55.41 115 PRO A O 1
ATOM 922 N N . ASP A 1 116 ? -42.990 2.748 1.397 1.00 50.19 116 ASP A N 1
ATOM 923 C CA . ASP A 1 116 ? -43.778 3.464 2.403 1.00 50.19 116 ASP A CA 1
ATOM 924 C C . ASP A 1 116 ? -43.781 2.671 3.731 1.00 50.19 116 ASP A C 1
ATOM 926 O O . ASP A 1 116 ? -44.745 2.005 4.106 1.00 50.19 116 ASP A O 1
ATOM 930 N N . GLY A 1 117 ? -42.621 2.632 4.389 1.00 54.84 117 GLY A N 1
ATOM 931 C CA . GLY A 1 117 ? -42.344 1.920 5.629 1.00 54.84 117 GLY A CA 1
ATOM 932 C C . GLY A 1 117 ? -41.928 2.898 6.730 1.00 54.84 117 GLY A C 1
ATOM 933 O O . GLY A 1 117 ? -41.295 3.919 6.440 1.00 54.84 117 GLY A O 1
ATOM 934 N N . PRO A 1 118 ? -42.274 2.625 8.001 1.00 45.16 118 PRO A N 1
ATOM 935 C CA . PRO A 1 118 ? -42.069 3.579 9.077 1.00 45.16 118 PRO A CA 1
ATOM 936 C C . PRO A 1 118 ? -40.576 3.864 9.242 1.00 45.16 118 PRO A C 1
ATOM 938 O O . PRO A 1 118 ? -39.781 2.956 9.481 1.00 45.16 118 PRO A O 1
ATOM 941 N N . LYS A 1 119 ? -40.200 5.143 9.133 1.00 54.75 119 LYS A N 1
ATOM 942 C CA . LYS A 1 119 ? -38.878 5.632 9.529 1.00 54.75 119 LYS A CA 1
ATOM 943 C C . LYS A 1 119 ? -38.740 5.432 11.037 1.00 54.75 119 LYS A C 1
ATOM 945 O O . LYS A 1 119 ? -39.158 6.288 11.812 1.00 54.75 119 LYS A O 1
ATOM 950 N N . GLU A 1 120 ? -38.184 4.299 11.458 1.00 48.59 120 GLU A N 1
ATOM 951 C CA . GLU A 1 120 ? -37.684 4.136 12.821 1.00 48.59 120 GLU A CA 1
ATOM 952 C C . GLU A 1 120 ? -36.535 5.126 13.020 1.00 48.59 120 GLU A C 1
ATOM 954 O O . GLU A 1 120 ? -35.378 4.867 12.698 1.00 48.59 120 GLU A O 1
ATOM 959 N N . THR A 1 121 ? -36.868 6.300 13.545 1.00 48.31 121 THR A N 1
ATOM 960 C CA . THR A 1 121 ? -35.912 7.241 14.117 1.00 48.31 121 THR A CA 1
ATOM 961 C C . THR A 1 121 ? -35.393 6.638 15.418 1.00 48.31 121 THR A C 1
ATOM 963 O O . THR A 1 121 ? -35.862 6.972 16.507 1.00 48.31 121 THR A O 1
ATOM 966 N N . THR A 1 122 ? -34.465 5.689 15.321 1.00 55.97 122 THR A N 1
ATOM 967 C CA . THR A 1 122 ? -33.664 5.292 16.478 1.00 55.97 122 THR A CA 1
ATOM 968 C C . THR A 1 122 ? -32.785 6.491 16.846 1.00 55.97 122 THR A C 1
ATOM 970 O O . THR A 1 122 ? -32.161 7.064 15.952 1.00 55.97 122 THR A O 1
ATOM 973 N N . PRO A 1 123 ? -32.746 6.927 18.118 1.00 49.03 123 PRO A N 1
ATOM 974 C CA . PRO A 1 123 ? -31.905 8.047 18.517 1.00 49.03 123 PRO A CA 1
ATOM 975 C C . PRO A 1 123 ? -30.448 7.688 18.222 1.00 49.03 123 PRO A C 1
ATOM 977 O O . PRO A 1 123 ? -29.919 6.718 18.766 1.00 49.03 123 PRO A O 1
ATOM 980 N N . GLU A 1 124 ? -29.819 8.444 17.323 1.00 59.03 124 GLU A N 1
ATOM 981 C CA . GLU A 1 124 ? -28.406 8.291 17.002 1.00 59.03 124 GLU A CA 1
ATOM 982 C C . GLU A 1 124 ? -27.591 8.619 18.253 1.00 59.03 124 GLU A C 1
ATOM 984 O O . GLU A 1 124 ? -27.343 9.777 18.586 1.00 59.03 124 GLU A O 1
ATOM 989 N N . THR A 1 125 ? -27.191 7.588 18.993 1.00 65.06 125 THR A N 1
ATOM 990 C CA . THR A 1 125 ? -26.149 7.738 20.003 1.00 65.06 125 THR A CA 1
ATOM 991 C C . THR A 1 125 ? -24.892 8.226 19.285 1.00 65.06 125 THR A C 1
ATOM 993 O O . THR A 1 125 ? -24.502 7.584 18.299 1.00 65.06 125 THR A O 1
ATOM 996 N N . PRO A 1 126 ? -24.253 9.321 19.737 1.00 66.00 126 PRO A N 1
ATOM 997 C CA . PRO A 1 126 ? -23.033 9.815 19.116 1.00 66.00 126 PRO A CA 1
ATOM 998 C C . PRO A 1 126 ? -22.018 8.677 19.092 1.00 66.00 126 PRO A C 1
ATOM 1000 O O . PRO A 1 126 ? -21.686 8.098 20.128 1.00 66.00 126 PRO A O 1
ATOM 1003 N N . MET A 1 127 ? -21.601 8.289 17.887 1.00 65.81 127 MET A N 1
ATOM 1004 C CA . MET A 1 127 ? -20.676 7.175 17.736 1.00 65.81 127 MET A CA 1
ATOM 1005 C C . MET A 1 127 ? -19.337 7.547 18.381 1.00 65.81 127 MET A C 1
ATOM 1007 O O . MET A 1 127 ? -18.864 8.667 18.169 1.00 65.81 127 MET A O 1
ATOM 1011 N N . PRO A 1 128 ? -18.715 6.632 19.144 1.00 74.56 128 PRO A N 1
ATOM 1012 C CA . PRO A 1 128 ? -17.415 6.892 19.736 1.00 74.56 128 PRO A CA 1
ATOM 1013 C C . PRO A 1 128 ? -16.389 7.159 18.633 1.00 74.56 128 PRO A C 1
ATOM 1015 O O . PRO A 1 128 ? -16.410 6.537 17.566 1.00 74.56 128 PRO A O 1
ATOM 1018 N N . GLN A 1 129 ? -15.497 8.111 18.891 1.00 80.06 129 GLN A N 1
ATOM 1019 C CA . GLN A 1 129 ? -14.361 8.384 18.025 1.00 80.06 129 GLN A CA 1
ATOM 1020 C C . GLN A 1 129 ? -13.377 7.213 18.147 1.00 80.06 129 GLN A C 1
ATOM 1022 O O . GLN A 1 129 ? -12.685 7.089 19.150 1.00 80.06 129 GLN A O 1
ATOM 1027 N N . VAL A 1 130 ? -13.368 6.330 17.145 1.00 86.69 130 VAL A N 1
ATOM 1028 C CA . VAL A 1 130 ? -12.478 5.160 17.087 1.00 86.69 130 VAL A CA 1
ATOM 1029 C C . VAL A 1 130 ? -11.218 5.524 16.305 1.00 86.69 130 VAL A C 1
ATOM 1031 O O . VAL A 1 130 ? -11.310 6.016 15.178 1.00 86.69 130 VAL A O 1
ATOM 1034 N N . THR A 1 131 ? -10.052 5.286 16.903 1.00 89.38 131 THR A N 1
ATOM 1035 C CA . THR A 1 131 ? -8.734 5.375 16.261 1.00 89.38 131 THR A CA 1
ATOM 1036 C C . THR A 1 131 ? -8.298 4.003 15.759 1.00 89.38 131 THR A C 1
ATOM 1038 O O . THR A 1 131 ? -8.597 2.998 16.392 1.00 89.38 131 THR A O 1
ATOM 1041 N N . LEU A 1 132 ? -7.604 3.961 14.620 1.00 88.94 132 LEU A N 1
ATOM 1042 C CA . LEU A 1 132 ? -7.084 2.717 14.049 1.00 88.94 132 LEU A CA 1
ATOM 1043 C C . LEU A 1 132 ? -5.736 2.368 14.694 1.00 88.94 132 LEU A C 1
ATOM 1045 O O . LEU A 1 132 ? -4.817 3.190 14.656 1.00 88.94 132 LEU A O 1
ATOM 1049 N N . HIS A 1 133 ? -5.609 1.160 15.242 1.00 90.38 133 HIS A N 1
ATOM 1050 C CA . HIS A 1 133 ? -4.381 0.669 15.870 1.00 90.38 133 HIS A CA 1
ATOM 1051 C C . HIS A 1 133 ? -3.683 -0.403 15.016 1.00 90.38 133 HIS A C 1
ATOM 1053 O O . HIS A 1 133 ? -4.248 -0.959 14.074 1.00 90.38 133 HIS A O 1
ATOM 1059 N N . ILE A 1 134 ? -2.419 -0.702 15.338 1.00 89.88 134 ILE A N 1
ATOM 1060 C CA . ILE A 1 134 ? -1.639 -1.728 14.622 1.00 89.88 134 ILE A CA 1
ATOM 1061 C C . ILE A 1 134 ? -2.215 -3.140 14.807 1.00 89.88 134 ILE A C 1
ATOM 1063 O O . ILE A 1 134 ? -2.104 -3.969 13.907 1.00 89.88 134 ILE A O 1
ATOM 1067 N N . GLU A 1 135 ? -2.874 -3.392 15.938 1.00 88.81 135 GLU A N 1
ATOM 1068 C CA . GLU A 1 135 ? -3.568 -4.649 16.234 1.00 88.81 135 GLU A CA 1
ATOM 1069 C C . GLU A 1 135 ? -4.735 -4.890 15.274 1.00 88.81 135 GLU A C 1
ATOM 1071 O O . GLU A 1 135 ? -4.892 -5.998 14.766 1.00 88.81 135 GLU A O 1
ATOM 1076 N N . ASP A 1 136 ? -5.496 -3.841 14.939 1.00 91.19 136 ASP A N 1
ATOM 1077 C CA . ASP A 1 136 ? -6.569 -3.928 13.945 1.00 91.19 136 ASP A CA 1
ATOM 1078 C C . ASP A 1 136 ? -5.999 -4.360 12.593 1.00 91.19 136 ASP A C 1
ATOM 1080 O O . ASP A 1 136 ? -6.523 -5.266 11.945 1.00 91.19 136 ASP A O 1
ATOM 1084 N N . LEU A 1 137 ? -4.870 -3.767 12.188 1.00 89.38 137 LEU A N 1
ATOM 1085 C CA . LEU A 1 137 ? -4.198 -4.130 10.945 1.00 89.38 137 LEU A CA 1
ATOM 1086 C C . LEU A 1 137 ? -3.673 -5.573 10.986 1.00 89.38 137 LEU A C 1
ATOM 1088 O O . LEU A 1 137 ? -3.838 -6.306 10.010 1.00 89.38 137 LEU A O 1
ATOM 1092 N N . PHE A 1 138 ? -3.096 -6.013 12.104 1.00 90.69 138 PHE A N 1
ATOM 1093 C CA . PHE A 1 138 ? -2.658 -7.397 12.283 1.00 90.69 138 PHE A CA 1
ATOM 1094 C C . PHE A 1 138 ? -3.829 -8.380 12.139 1.00 90.69 138 PHE A C 1
ATOM 1096 O O . PHE A 1 138 ? -3.763 -9.293 11.312 1.00 90.69 138 PHE A O 1
ATOM 1103 N N . ASN A 1 139 ? -4.940 -8.116 12.831 1.00 91.19 139 ASN A N 1
ATOM 1104 C CA . ASN A 1 139 ? -6.164 -8.912 12.759 1.00 91.19 139 ASN A CA 1
ATOM 1105 C C . ASN A 1 139 ? -6.704 -8.987 11.325 1.00 91.19 139 ASN A C 1
ATOM 1107 O O . ASN A 1 139 ? -7.126 -10.047 10.866 1.00 91.19 139 ASN A O 1
ATOM 1111 N N . THR A 1 140 ? -6.651 -7.889 10.568 1.00 91.50 140 THR A N 1
ATOM 1112 C CA . THR A 1 140 ? -7.153 -7.879 9.183 1.00 91.50 140 THR A CA 1
ATOM 1113 C C . THR A 1 140 ? -6.329 -8.742 8.245 1.00 91.50 140 THR A C 1
ATOM 1115 O O . THR A 1 140 ? -6.888 -9.420 7.385 1.00 91.50 140 THR A O 1
ATOM 1118 N N . LEU A 1 141 ? -5.008 -8.758 8.419 1.00 89.75 141 LEU A N 1
ATOM 1119 C CA . LEU A 1 141 ? -4.094 -9.553 7.602 1.00 89.75 141 LEU A CA 1
ATOM 1120 C C . LEU A 1 141 ? -4.102 -11.035 8.001 1.00 89.75 141 LEU A C 1
ATOM 1122 O O . LEU A 1 141 ? -3.723 -11.896 7.198 1.00 89.75 141 LEU A O 1
ATOM 1126 N N . GLU A 1 142 ? -4.546 -11.334 9.221 1.00 89.81 142 GLU A N 1
ATOM 1127 C CA . GLU A 1 142 ? -4.864 -12.685 9.671 1.00 89.81 142 GLU A CA 1
ATOM 1128 C C . GLU A 1 142 ? -6.202 -13.173 9.092 1.00 89.81 142 GLU A C 1
ATOM 1130 O O . GLU A 1 142 ? -6.251 -14.260 8.515 1.00 89.81 142 GLU A O 1
ATOM 1135 N N . MET A 1 143 ? -7.259 -12.352 9.151 1.00 90.69 143 MET A N 1
ATOM 1136 C CA . MET A 1 143 ? -8.582 -12.674 8.595 1.00 90.69 143 MET A CA 1
ATOM 1137 C C . MET A 1 143 ? -8.573 -12.780 7.063 1.00 90.69 143 MET A C 1
ATOM 1139 O O . MET A 1 143 ? -9.212 -13.665 6.491 1.00 90.69 143 MET A O 1
ATOM 1143 N N . TYR A 1 144 ? -7.839 -11.896 6.385 1.00 90.94 144 TYR A N 1
ATOM 1144 C CA . TYR A 1 144 ? -7.808 -11.785 4.928 1.00 90.94 144 TYR A CA 1
ATOM 1145 C C . TYR A 1 144 ? -6.381 -11.951 4.382 1.00 90.94 144 TYR A C 1
ATOM 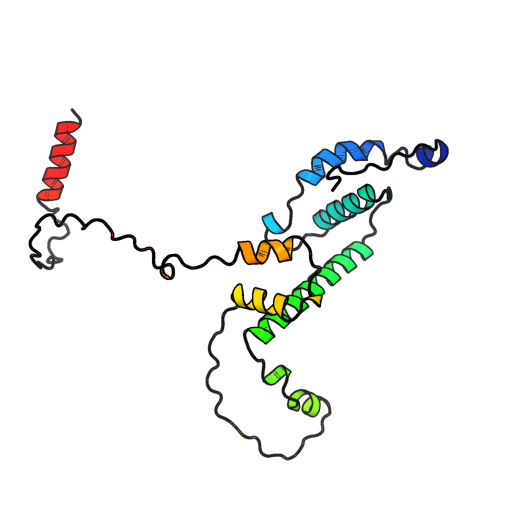1147 O O . TYR A 1 144 ? -5.777 -11.003 3.873 1.00 90.94 144 TYR A O 1
ATOM 1155 N N . PRO A 1 145 ? -5.828 -13.179 4.392 1.00 89.00 145 PRO A N 1
ATOM 1156 C CA . PRO A 1 145 ? -4.452 -13.427 3.960 1.00 89.00 145 PRO A CA 1
ATOM 1157 C C . PRO A 1 145 ? -4.227 -13.210 2.458 1.00 89.00 145 PRO A C 1
ATOM 1159 O O . PRO A 1 145 ? -3.084 -13.178 2.024 1.00 89.00 145 PRO A O 1
ATOM 1162 N N . HIS A 1 146 ? -5.292 -13.080 1.664 1.00 90.81 146 HIS A N 1
ATOM 1163 C CA . HIS A 1 146 ? -5.220 -12.836 0.223 1.00 90.81 146 HIS A CA 1
ATOM 1164 C C . HIS A 1 146 ? -4.959 -11.364 -0.132 1.00 90.81 146 HIS A C 1
ATOM 1166 O O . HIS A 1 146 ? -4.645 -11.070 -1.282 1.00 90.81 146 HIS A O 1
ATOM 1172 N N . LEU A 1 147 ? -5.095 -10.443 0.830 1.00 88.88 147 LEU A N 1
ATOM 1173 C CA . LEU A 1 147 ? -4.839 -9.018 0.612 1.00 88.88 147 LEU A CA 1
ATOM 1174 C C . LEU A 1 147 ? -3.355 -8.710 0.417 1.00 88.88 147 LEU A C 1
ATOM 1176 O O . LEU A 1 147 ? -3.038 -7.683 -0.163 1.00 88.88 147 LEU A O 1
ATOM 1180 N N . ILE A 1 148 ? -2.450 -9.563 0.896 1.00 88.56 148 ILE A N 1
ATOM 1181 C CA . ILE A 1 148 ? -1.009 -9.352 0.777 1.00 88.56 148 ILE A CA 1
ATOM 1182 C C . ILE A 1 148 ? -0.312 -10.663 0.428 1.00 88.56 148 ILE A C 1
ATOM 1184 O O . ILE A 1 148 ? -0.674 -11.733 0.915 1.00 88.56 148 ILE A O 1
ATOM 1188 N N . GLU A 1 149 ? 0.725 -10.586 -0.398 1.00 88.50 149 GLU A N 1
ATOM 1189 C CA . GLU A 1 149 ? 1.608 -11.726 -0.620 1.00 88.50 149 GLU A CA 1
ATOM 1190 C C . GLU A 1 149 ? 2.309 -12.114 0.699 1.00 88.50 149 GLU A C 1
ATOM 1192 O O . GLU A 1 149 ? 2.669 -11.228 1.483 1.00 88.50 149 GLU A O 1
ATOM 1197 N N . PRO A 1 150 ? 2.542 -13.413 0.982 1.00 80.88 150 PRO A N 1
ATOM 1198 C CA . PRO A 1 150 ? 3.325 -13.846 2.138 1.00 80.88 150 PRO A CA 1
ATOM 1199 C C . PRO A 1 150 ? 4.817 -13.517 1.944 1.00 80.88 150 PRO A C 1
ATOM 1201 O O . PRO A 1 150 ? 5.656 -14.395 1.755 1.00 80.88 150 PRO A O 1
ATOM 1204 N N . CYS A 1 151 ? 5.150 -12.230 1.974 1.00 80.94 151 CYS A N 1
ATOM 1205 C CA . CYS A 1 151 ? 6.496 -11.696 1.834 1.00 80.94 151 CYS A CA 1
ATOM 1206 C C . CYS A 1 151 ? 7.061 -11.243 3.192 1.00 80.94 151 CYS A C 1
ATOM 1208 O O . CYS A 1 151 ? 6.420 -11.366 4.242 1.00 80.94 151 CYS A O 1
ATOM 1210 N N . GLY A 1 152 ? 8.280 -10.692 3.175 1.00 81.81 152 GLY A N 1
ATOM 1211 C CA . GLY A 1 152 ? 8.990 -10.243 4.378 1.00 81.81 152 GLY A CA 1
ATOM 1212 C C . GLY A 1 152 ? 8.199 -9.265 5.255 1.00 81.81 152 GLY A C 1
ATOM 1213 O O . GLY A 1 152 ? 8.348 -9.298 6.473 1.00 81.81 152 GLY A O 1
ATOM 1214 N N . SER A 1 153 ? 7.303 -8.460 4.677 1.00 82.19 153 SER A N 1
ATOM 1215 C CA . SER A 1 153 ? 6.459 -7.523 5.428 1.00 82.19 153 SER A CA 1
ATOM 1216 C C . SER A 1 153 ? 5.526 -8.237 6.408 1.00 82.19 153 SER A C 1
ATOM 1218 O O . SER A 1 153 ? 5.430 -7.823 7.560 1.00 82.19 153 SER A O 1
ATOM 1220 N N . LYS A 1 154 ? 4.916 -9.366 6.012 1.00 84.69 154 LYS A N 1
ATOM 1221 C CA . LYS A 1 154 ? 4.053 -10.164 6.901 1.00 84.69 154 LYS A CA 1
ATOM 1222 C C . LYS A 1 154 ? 4.839 -10.779 8.060 1.00 84.69 154 LYS A C 1
ATOM 1224 O O . LYS A 1 154 ? 4.333 -10.859 9.172 1.00 84.69 154 LYS A O 1
ATOM 1229 N N . LEU A 1 155 ? 6.090 -11.170 7.811 1.00 86.38 155 LEU A N 1
ATOM 1230 C CA . LEU A 1 155 ? 6.990 -11.702 8.840 1.00 86.38 155 LEU A CA 1
ATOM 1231 C C . LEU A 1 155 ? 7.512 -10.610 9.784 1.00 86.38 155 LEU A C 1
ATOM 1233 O O . LEU A 1 155 ? 7.834 -10.893 10.934 1.00 86.38 155 LEU A O 1
ATOM 1237 N N . ARG A 1 156 ? 7.591 -9.360 9.311 1.00 87.25 156 ARG A N 1
ATOM 1238 C CA . ARG A 1 156 ? 8.022 -8.205 10.108 1.00 87.25 156 ARG A CA 1
ATOM 1239 C C . ARG A 1 156 ? 6.943 -7.752 11.096 1.00 87.25 156 ARG A C 1
ATOM 1241 O O . ARG A 1 156 ? 7.299 -7.326 12.187 1.00 87.25 156 ARG A O 1
ATOM 1248 N N . LEU A 1 157 ? 5.661 -7.859 10.742 1.00 83.44 157 LEU A N 1
ATOM 1249 C CA . LEU A 1 157 ? 4.538 -7.407 11.576 1.00 83.44 157 LEU A CA 1
ATOM 1250 C C . LEU A 1 157 ? 4.534 -7.943 13.020 1.00 83.44 157 LEU A C 1
ATOM 1252 O O . LEU A 1 157 ? 4.511 -7.111 13.923 1.00 83.44 157 LEU A O 1
ATOM 1256 N N . PRO A 1 158 ? 4.635 -9.262 13.285 1.00 85.00 158 PRO A N 1
ATOM 1257 C CA . PRO A 1 158 ? 4.653 -9.772 14.661 1.00 85.00 158 PRO A CA 1
ATOM 1258 C C . PRO A 1 158 ? 5.899 -9.342 15.450 1.00 85.00 158 PRO A C 1
ATOM 1260 O O . PRO A 1 158 ? 5.925 -9.421 16.669 1.00 85.00 158 PRO A O 1
ATOM 1263 N N . SER A 1 159 ? 6.954 -8.874 14.772 1.00 86.56 159 SER A N 1
ATOM 1264 C CA . SER A 1 159 ? 8.124 -8.297 15.443 1.00 86.56 159 SER A CA 1
ATOM 1265 C C . SER A 1 159 ? 7.905 -6.843 15.879 1.00 86.56 159 SER A C 1
ATOM 1267 O O . SER A 1 159 ? 8.753 -6.314 16.594 1.00 86.56 159 SER A O 1
ATOM 1269 N N . ILE A 1 160 ? 6.846 -6.179 15.411 1.00 85.19 160 ILE A N 1
ATOM 1270 C CA . ILE A 1 160 ? 6.535 -4.776 15.729 1.00 85.19 160 ILE A CA 1
ATOM 1271 C C . ILE A 1 160 ? 5.416 -4.685 16.779 1.00 85.19 160 ILE A C 1
ATOM 1273 O O . ILE A 1 160 ? 5.296 -3.665 17.449 1.00 85.19 160 ILE A O 1
ATOM 1277 N N . THR A 1 161 ? 4.627 -5.746 16.965 1.00 84.12 161 THR A N 1
ATOM 1278 C CA . THR A 1 161 ? 3.636 -5.852 18.044 1.00 84.12 161 THR A CA 1
ATOM 1279 C C . THR A 1 161 ? 4.351 -6.060 19.379 1.00 84.12 161 THR A C 1
ATOM 1281 O O . THR A 1 161 ? 4.563 -7.192 19.812 1.00 84.12 161 THR A O 1
ATOM 1284 N N . LEU A 1 162 ? 4.803 -4.960 19.979 1.00 83.06 162 LEU A N 1
ATOM 1285 C CA . LEU A 1 162 ? 5.417 -4.934 21.302 1.00 83.06 162 LEU A CA 1
ATOM 1286 C C . LEU A 1 162 ? 4.333 -4.758 22.366 1.00 83.06 162 LEU A C 1
ATOM 1288 O O . LEU A 1 162 ? 3.379 -4.009 22.166 1.00 83.06 162 LEU A O 1
ATOM 1292 N N . GLU A 1 163 ? 4.501 -5.447 23.488 1.00 83.06 163 GLU A N 1
ATOM 1293 C CA . GLU A 1 163 ? 3.668 -5.253 24.672 1.00 83.06 163 GLU A CA 1
ATOM 1294 C C . GLU A 1 163 ? 4.123 -3.995 25.421 1.00 83.06 163 GLU A C 1
ATOM 1296 O O . GLU A 1 163 ? 5.297 -3.622 25.366 1.00 83.06 163 GLU A O 1
ATOM 1301 N N . ASN A 1 164 ? 3.196 -3.329 26.110 1.00 83.69 164 ASN A N 1
ATOM 1302 C CA . ASN A 1 164 ? 3.551 -2.192 26.953 1.00 83.69 164 ASN A CA 1
ATOM 1303 C C . ASN A 1 164 ? 4.297 -2.685 28.204 1.00 83.69 164 ASN A C 1
ATOM 1305 O O . ASN A 1 164 ? 3.887 -3.665 28.829 1.00 83.69 164 ASN A O 1
ATOM 1309 N N . ASP A 1 165 ? 5.361 -1.977 28.589 1.00 76.75 165 ASP A N 1
ATOM 1310 C CA . ASP A 1 165 ? 6.220 -2.337 29.728 1.00 76.75 165 ASP A CA 1
ATOM 1311 C C . ASP A 1 165 ? 5.455 -2.432 31.065 1.00 76.75 165 ASP A C 1
ATOM 1313 O O . ASP A 1 165 ? 5.859 -3.172 31.958 1.00 76.75 165 ASP A O 1
ATOM 1317 N N . ASP A 1 166 ? 4.340 -1.712 31.207 1.00 75.19 166 ASP A N 1
ATOM 1318 C CA . ASP A 1 166 ? 3.479 -1.694 32.396 1.00 75.19 166 ASP A CA 1
ATOM 1319 C C . ASP A 1 166 ? 2.527 -2.898 32.500 1.00 75.19 166 ASP A C 1
ATOM 1321 O O . ASP A 1 166 ? 1.989 -3.167 33.574 1.00 75.19 166 ASP A O 1
ATOM 1325 N N . MET A 1 167 ? 2.335 -3.648 31.413 1.00 71.06 167 MET A N 1
ATOM 1326 C CA . MET A 1 167 ? 1.577 -4.905 31.412 1.00 71.06 167 MET A CA 1
ATOM 1327 C C . MET A 1 167 ? 2.452 -6.118 31.735 1.00 71.06 167 MET A C 1
ATOM 1329 O O . MET A 1 167 ? 1.938 -7.197 32.042 1.00 71.06 167 MET A O 1
ATOM 1333 N N . ILE A 1 168 ? 3.773 -5.949 31.680 1.00 69.56 168 ILE A N 1
ATOM 1334 C CA . ILE A 1 168 ? 4.728 -6.989 32.027 1.00 69.56 168 ILE A CA 1
ATOM 1335 C C . ILE A 1 168 ? 4.931 -6.915 33.538 1.00 69.56 168 ILE A C 1
ATOM 1337 O O . ILE A 1 168 ? 5.579 -6.000 34.045 1.00 69.56 168 ILE A O 1
ATOM 1341 N N . ASP A 1 169 ? 4.398 -7.902 34.263 1.00 69.56 169 ASP A N 1
ATOM 1342 C CA . ASP A 1 169 ? 4.676 -8.103 35.689 1.00 69.56 169 ASP A CA 1
ATOM 1343 C C . ASP A 1 169 ? 6.145 -8.521 35.856 1.00 69.56 169 ASP A C 1
ATOM 1345 O O . ASP A 1 169 ? 6.506 -9.690 36.041 1.00 69.56 169 ASP A O 1
ATOM 1349 N N . THR A 1 170 ? 7.043 -7.553 35.692 1.00 65.44 170 THR A N 1
ATOM 1350 C CA . THR A 1 170 ? 8.423 -7.713 36.101 1.00 65.44 170 THR A CA 1
ATOM 1351 C C . THR A 1 170 ? 8.373 -7.820 37.616 1.00 65.44 170 THR A C 1
ATOM 1353 O O . THR A 1 170 ? 8.049 -6.866 38.315 1.00 65.44 170 THR A O 1
ATOM 1356 N N . LYS A 1 171 ? 8.688 -9.006 38.147 1.00 65.62 171 LYS A N 1
ATOM 1357 C CA . LYS A 1 171 ? 8.913 -9.246 39.584 1.00 65.62 171 LYS A CA 1
ATOM 1358 C C . LYS A 1 171 ? 10.178 -8.529 40.070 1.00 65.62 171 LYS A C 1
ATOM 1360 O O . LYS A 1 171 ? 11.037 -9.120 40.718 1.00 65.62 171 LYS A O 1
ATOM 1365 N N . TYR A 1 172 ? 10.352 -7.286 39.654 1.00 65.12 172 TYR A N 1
ATOM 1366 C CA . TYR A 1 172 ? 11.403 -6.404 40.079 1.00 65.12 172 TYR A CA 1
ATOM 1367 C C . TYR A 1 172 ? 10.831 -5.614 41.244 1.00 65.12 172 TYR A C 1
ATOM 1369 O O . TYR A 1 172 ? 10.133 -4.617 41.079 1.00 65.12 172 TYR A O 1
ATOM 1377 N N . GLU A 1 173 ? 11.107 -6.100 42.448 1.00 67.81 173 GLU A N 1
ATOM 1378 C CA . GLU A 1 173 ? 10.974 -5.268 43.631 1.00 67.81 173 GLU A CA 1
ATOM 1379 C C . GLU A 1 173 ? 11.991 -4.138 43.473 1.00 67.81 173 GLU A C 1
ATOM 1381 O O . GLU A 1 173 ? 13.206 -4.355 43.521 1.00 67.81 173 GLU A O 1
ATOM 1386 N N . LEU A 1 174 ? 11.489 -2.935 43.187 1.00 70.19 174 LEU A N 1
ATOM 1387 C CA . LEU A 1 174 ? 12.301 -1.729 43.235 1.00 70.19 174 LEU A CA 1
ATOM 1388 C C . LEU A 1 174 ? 12.999 -1.713 44.602 1.00 70.19 174 LEU A C 1
ATOM 1390 O O . LEU A 1 174 ? 12.317 -1.900 45.617 1.00 70.19 174 LEU A O 1
ATOM 1394 N N . PRO A 1 175 ? 14.330 -1.511 44.659 1.00 74.38 175 PRO A N 1
ATOM 1395 C CA . PRO A 1 175 ? 14.993 -1.323 45.936 1.00 74.38 175 PRO A CA 1
ATOM 1396 C C . PRO A 1 175 ? 14.254 -0.206 46.680 1.00 74.38 175 PRO A C 1
ATOM 1398 O O . PRO A 1 175 ? 13.881 0.785 46.036 1.00 74.38 175 PRO A O 1
ATOM 1401 N N . PRO A 1 176 ? 13.983 -0.373 47.989 1.00 73.12 176 PRO A N 1
ATOM 1402 C CA . PRO A 1 176 ? 13.292 0.635 48.772 1.00 73.12 176 PRO A CA 1
ATOM 1403 C C . PRO A 1 176 ? 13.924 1.984 48.474 1.00 73.12 176 PRO A C 1
ATOM 1405 O O . PRO A 1 176 ? 15.137 2.141 48.623 1.00 73.12 176 PRO A O 1
ATOM 1408 N N . ARG A 1 177 ? 13.119 2.929 47.977 1.00 66.19 177 ARG A N 1
ATOM 1409 C CA . ARG A 1 177 ? 13.572 4.307 47.824 1.00 66.19 177 ARG A CA 1
ATOM 1410 C C . ARG A 1 177 ? 14.091 4.699 49.198 1.00 66.19 177 ARG A C 1
ATOM 1412 O O . ARG A 1 177 ? 13.310 4.619 50.144 1.00 66.19 177 ARG A O 1
ATOM 1419 N N . GLU A 1 178 ? 15.382 5.012 49.308 1.00 61.91 178 GLU A N 1
ATOM 1420 C CA . GLU A 1 178 ? 15.959 5.489 50.559 1.00 61.91 178 GLU A CA 1
ATOM 1421 C C . GLU A 1 178 ? 15.098 6.671 50.996 1.00 61.91 178 GLU A C 1
ATOM 1423 O O . GLU A 1 178 ? 15.088 7.736 50.373 1.00 61.91 178 GLU A O 1
ATOM 1428 N N . GLN A 1 179 ? 14.257 6.416 51.995 1.00 53.00 179 GLN A N 1
ATOM 1429 C CA . GLN A 1 179 ? 13.575 7.451 52.729 1.00 53.00 179 GLN A CA 1
ATOM 1430 C C . GLN A 1 179 ? 14.703 8.114 53.500 1.00 53.00 179 GLN A C 1
ATOM 1432 O O . GLN A 1 179 ? 15.068 7.679 54.585 1.00 53.00 179 GLN A O 1
ATOM 1437 N N . ASN A 1 180 ? 15.322 9.127 52.895 1.00 51.38 180 ASN A N 1
ATOM 1438 C CA . ASN A 1 180 ? 15.832 10.202 53.720 1.00 51.38 180 ASN A CA 1
ATOM 1439 C C . ASN A 1 180 ? 14.632 10.619 54.563 1.00 51.38 180 ASN A C 1
ATOM 1441 O O . ASN A 1 180 ? 13.585 10.947 53.998 1.00 51.38 180 ASN A O 1
ATOM 1445 N N . ASP A 1 181 ? 14.761 10.468 55.878 1.00 48.72 181 ASP A N 1
ATOM 1446 C CA . ASP A 1 181 ? 13.777 10.873 56.872 1.00 48.72 181 ASP A CA 1
ATOM 1447 C C . ASP A 1 181 ? 13.589 12.399 56.792 1.00 48.72 181 ASP A C 1
ATOM 1449 O O . ASP A 1 181 ? 14.066 13.162 57.627 1.00 48.72 181 ASP A O 1
ATOM 1453 N N . GLU A 1 182 ? 12.941 12.873 55.736 1.00 54.06 182 GLU A N 1
ATOM 1454 C CA . GLU A 1 182 ? 12.412 14.218 55.629 1.00 54.06 182 GLU A CA 1
ATOM 1455 C C . GLU A 1 182 ? 10.951 14.106 56.039 1.00 54.06 182 GLU A C 1
ATOM 1457 O O . GLU A 1 182 ? 10.078 13.701 55.269 1.00 54.06 182 GLU A O 1
ATOM 1462 N N . GLU A 1 183 ? 10.716 14.386 57.321 1.00 50.25 183 GLU A N 1
ATOM 1463 C CA . GLU A 1 183 ? 9.391 14.628 57.870 1.00 50.25 183 GLU A CA 1
ATOM 1464 C C . GLU A 1 183 ? 8.615 15.538 56.908 1.00 50.25 183 GLU A C 1
ATOM 1466 O O . GLU A 1 183 ? 9.035 16.655 56.602 1.00 50.25 183 GLU A O 1
ATOM 1471 N N . GLU A 1 184 ? 7.482 15.041 56.413 1.00 48.06 184 GLU A N 1
ATOM 1472 C CA . GLU A 1 184 ? 6.559 15.764 55.542 1.00 48.06 184 GLU A CA 1
ATOM 1473 C C . GLU A 1 184 ? 5.928 16.935 56.325 1.00 48.06 184 GLU A C 1
ATOM 1475 O O . GLU A 1 184 ? 4.792 16.864 56.800 1.00 48.06 184 GLU A O 1
ATOM 1480 N N . ILE A 1 185 ? 6.665 18.036 56.489 1.00 47.03 185 ILE A N 1
ATOM 1481 C CA . ILE A 1 185 ? 6.107 19.319 56.912 1.00 47.03 185 ILE A CA 1
ATOM 1482 C C . ILE A 1 185 ? 5.423 19.919 55.684 1.00 47.03 185 ILE A C 1
ATOM 1484 O O . ILE A 1 185 ? 6.054 20.491 54.798 1.00 47.03 185 ILE A O 1
ATOM 1488 N N . LYS A 1 186 ? 4.098 19.774 55.624 1.00 47.38 186 LYS A N 1
ATOM 1489 C CA . LYS A 1 186 ? 3.245 20.490 54.669 1.00 47.38 186 LYS A CA 1
ATOM 1490 C C . LYS A 1 186 ? 3.207 21.979 55.023 1.00 47.38 186 LYS A C 1
ATOM 1492 O O . LYS A 1 186 ? 2.257 22.428 55.659 1.00 47.38 186 LYS A O 1
ATOM 1497 N N . GLU A 1 187 ? 4.207 22.747 54.603 1.00 50.66 187 GLU A N 1
ATOM 1498 C CA . GLU A 1 187 ? 4.081 24.203 54.473 1.00 50.66 187 GLU A CA 1
ATOM 1499 C C 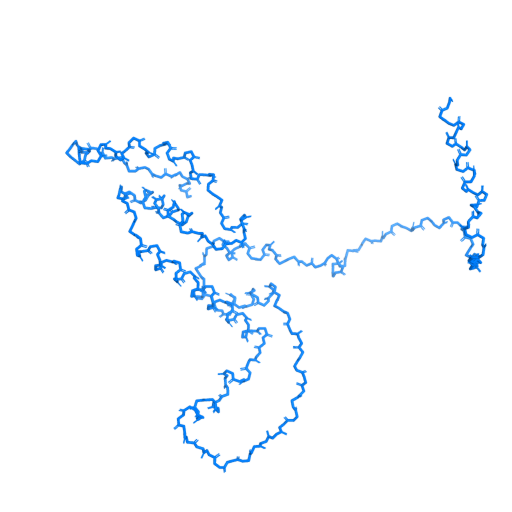. GLU A 1 187 ? 3.848 24.571 53.005 1.00 50.66 187 GLU A C 1
ATOM 1501 O O . GLU A 1 187 ? 4.704 24.419 52.137 1.00 50.66 187 GLU A O 1
ATOM 1506 N N . GLU A 1 188 ? 2.632 25.032 52.722 1.00 49.34 188 GLU A N 1
ATOM 1507 C CA . GLU A 1 188 ? 2.253 25.619 51.442 1.00 49.34 188 GLU A CA 1
ATOM 1508 C C . GLU A 1 188 ? 2.999 26.961 51.279 1.00 49.34 188 GLU A C 1
ATOM 1510 O O . GLU A 1 188 ? 2.860 27.830 52.146 1.00 49.34 188 GLU A O 1
ATOM 1515 N N . PRO A 1 189 ? 3.804 27.178 50.220 1.00 46.12 189 PRO A N 1
ATOM 1516 C CA . PRO A 1 189 ? 4.597 28.397 50.119 1.00 46.12 189 PRO A CA 1
ATOM 1517 C C . PRO A 1 189 ? 3.700 29.613 49.843 1.00 46.12 189 PRO A C 1
ATOM 1519 O O . PRO A 1 189 ? 3.013 29.689 48.817 1.00 46.12 189 PRO A O 1
ATOM 1522 N N . ASP A 1 190 ? 3.727 30.591 50.756 1.00 52.50 190 ASP A N 1
ATOM 1523 C CA . ASP A 1 190 ? 3.057 31.884 50.601 1.00 52.50 190 ASP A CA 1
ATOM 1524 C C . ASP A 1 190 ? 3.611 32.608 49.360 1.00 52.50 190 ASP A C 1
ATOM 1526 O O . ASP A 1 190 ? 4.775 33.006 49.286 1.00 52.50 190 ASP A O 1
ATOM 1530 N N . LYS A 1 191 ? 2.750 32.800 48.354 1.00 57.16 191 LYS A N 1
ATOM 1531 C CA . LYS A 1 191 ? 3.078 33.352 47.023 1.00 57.16 191 LYS A CA 1
ATOM 1532 C C . LYS A 1 191 ? 3.642 34.781 47.059 1.00 57.16 191 LYS A C 1
ATOM 1534 O O . LYS A 1 191 ? 4.024 35.319 46.021 1.00 57.16 191 LYS A O 1
ATOM 1539 N N . ARG A 1 192 ? 3.678 35.418 48.232 1.00 54.44 192 ARG A N 1
ATOM 1540 C CA . ARG A 1 192 ? 4.166 36.786 48.452 1.00 54.44 192 ARG A CA 1
ATOM 1541 C C . ARG A 1 192 ? 5.682 36.893 48.601 1.00 54.44 192 ARG A C 1
ATOM 1543 O O . ARG A 1 192 ? 6.196 37.993 48.450 1.00 54.44 192 ARG A O 1
ATOM 1550 N N . THR A 1 193 ? 6.395 35.798 48.858 1.00 51.94 193 THR A N 1
ATOM 1551 C CA . THR A 1 193 ? 7.857 35.808 49.055 1.00 51.94 193 THR A CA 1
ATOM 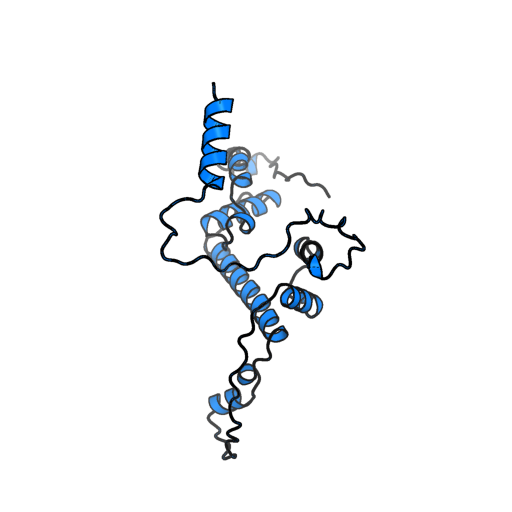1552 C C . THR A 1 193 ? 8.631 35.080 47.961 1.00 51.94 193 THR A C 1
ATOM 1554 O O . THR A 1 193 ? 9.849 35.027 48.035 1.00 51.94 193 THR A O 1
ATOM 1557 N N . ALA A 1 194 ? 7.970 34.619 46.891 1.00 55.19 194 ALA A N 1
ATOM 1558 C CA . ALA A 1 194 ? 8.592 33.879 45.780 1.00 55.19 194 ALA A CA 1
ATOM 1559 C C . ALA A 1 194 ? 9.748 34.615 45.057 1.00 55.19 194 ALA A C 1
ATOM 1561 O O . ALA A 1 194 ? 10.455 34.020 44.255 1.00 55.19 194 ALA A O 1
ATOM 1562 N N . HIS A 1 195 ? 9.917 35.917 45.302 1.00 56.94 195 HIS A N 1
ATOM 1563 C CA . HIS A 1 195 ? 10.973 36.772 44.746 1.00 56.94 195 HIS A CA 1
ATOM 1564 C C . HIS A 1 195 ? 12.146 36.994 45.719 1.00 56.94 195 HIS A C 1
ATOM 1566 O O . HIS A 1 195 ? 13.160 37.573 45.334 1.00 56.94 195 HIS A O 1
ATOM 1572 N N . LEU A 1 196 ? 12.024 36.539 46.967 1.00 59.97 196 LEU A N 1
ATOM 1573 C CA . LEU A 1 196 ? 13.117 36.442 47.925 1.00 59.97 196 LEU A CA 1
ATOM 1574 C C . LEU A 1 196 ? 13.556 34.975 47.944 1.00 59.97 196 LEU A C 1
ATOM 1576 O O . LEU A 1 196 ? 12.891 34.140 48.551 1.00 59.97 196 LEU A O 1
ATOM 1580 N N . GLY A 1 197 ? 14.635 34.667 47.220 1.00 64.19 197 GLY A N 1
ATOM 1581 C CA . GLY A 1 197 ? 15.208 33.320 47.161 1.00 64.19 197 GLY A CA 1
ATOM 1582 C C . GLY A 1 197 ? 15.464 32.734 48.553 1.00 64.19 197 GLY A C 1
ATOM 1583 O O . GLY A 1 197 ? 15.732 33.461 49.517 1.00 64.19 197 GLY A O 1
ATOM 1584 N N . THR A 1 198 ? 15.330 31.415 48.673 1.00 76.00 198 THR A N 1
ATOM 1585 C CA . THR A 1 198 ? 15.412 30.705 49.957 1.00 76.00 198 THR A CA 1
ATOM 1586 C C . THR A 1 198 ? 16.855 30.691 50.470 1.00 76.00 198 THR A C 1
ATOM 1588 O O . THR A 1 198 ? 17.811 30.682 49.694 1.00 76.00 198 THR A O 1
ATOM 1591 N N . THR A 1 199 ? 17.056 30.650 51.791 1.00 73.12 199 THR A N 1
ATOM 1592 C CA . THR A 1 199 ? 18.403 30.556 52.393 1.00 73.12 199 THR A CA 1
ATOM 1593 C C . THR A 1 199 ? 19.202 29.347 51.903 1.00 73.12 199 THR A C 1
ATOM 1595 O O . THR A 1 199 ? 20.433 29.381 51.917 1.00 73.12 199 THR A O 1
ATOM 1598 N N . ASP A 1 200 ? 18.516 28.304 51.439 1.00 70.88 200 ASP A N 1
ATOM 1599 C CA . ASP A 1 200 ? 19.145 27.114 50.876 1.00 70.88 200 ASP A CA 1
ATOM 1600 C C . ASP A 1 200 ? 19.694 27.354 49.466 1.00 70.88 200 ASP A C 1
ATOM 1602 O O . ASP A 1 200 ? 20.791 26.889 49.164 1.00 70.88 200 ASP A O 1
ATOM 1606 N N . GLU A 1 201 ? 19.042 28.182 48.644 1.00 75.06 201 GLU A N 1
ATOM 1607 C CA . GLU A 1 201 ? 19.601 28.624 47.359 1.00 75.06 201 GLU A CA 1
ATOM 1608 C C . GLU A 1 201 ? 20.889 29.432 47.575 1.00 75.06 201 GLU A C 1
ATOM 1610 O O . GLU A 1 201 ? 21.882 29.232 46.877 1.00 75.06 201 GLU A O 1
ATOM 1615 N N . LEU A 1 202 ? 20.923 30.288 48.606 1.00 75.81 202 LEU A N 1
ATOM 1616 C CA . LEU A 1 202 ? 22.119 31.058 48.958 1.00 75.81 202 LEU A CA 1
ATOM 1617 C C . LEU A 1 202 ? 23.280 30.151 49.400 1.00 75.81 202 LEU A C 1
ATOM 1619 O O . LEU A 1 202 ? 24.433 30.427 49.070 1.00 75.81 202 LEU A O 1
ATOM 1623 N N . LYS A 1 203 ? 22.987 29.063 50.126 1.00 77.50 203 LYS A N 1
ATOM 1624 C CA . LYS A 1 203 ? 23.987 28.053 50.509 1.00 77.50 203 LYS A CA 1
ATOM 1625 C C . LYS A 1 203 ? 24.534 27.307 49.299 1.00 77.50 203 LYS A C 1
ATOM 1627 O O . LYS A 1 203 ? 25.746 27.117 49.234 1.00 77.50 203 LYS A O 1
ATOM 1632 N N . TRP A 1 204 ? 23.676 26.922 48.355 1.00 79.25 204 TRP A N 1
ATOM 1633 C CA . TRP A 1 204 ? 24.106 26.289 47.107 1.00 79.25 204 TRP A CA 1
ATOM 1634 C C . TRP A 1 204 ? 25.030 27.206 46.306 1.00 79.25 204 TRP A C 1
ATOM 1636 O O . TRP A 1 204 ? 26.111 26.780 45.909 1.00 79.25 204 TRP A O 1
ATOM 1646 N N . VAL A 1 205 ? 24.670 28.485 46.166 1.00 80.12 205 VAL A N 1
ATOM 1647 C CA . VAL A 1 205 ? 25.500 29.476 45.463 1.00 80.12 205 VAL A CA 1
ATOM 1648 C C . VAL A 1 205 ? 26.828 29.722 46.185 1.00 80.12 205 VAL A C 1
ATOM 1650 O O . VAL A 1 205 ? 27.863 29.821 45.534 1.00 80.12 205 VAL A O 1
ATOM 1653 N N . LEU A 1 206 ? 26.834 29.794 47.521 1.00 78.88 206 LEU A N 1
ATOM 1654 C CA . LEU A 1 206 ? 28.066 29.950 48.305 1.00 78.88 206 LEU A CA 1
ATOM 1655 C C . LEU A 1 206 ? 28.985 28.739 48.184 1.00 78.88 206 LEU A C 1
ATOM 1657 O O . LEU A 1 206 ? 30.191 28.908 48.032 1.00 78.88 206 LEU A O 1
ATOM 1661 N N . HIS A 1 207 ? 28.427 27.531 48.256 1.00 80.44 207 HIS A N 1
ATOM 1662 C CA . HIS A 1 207 ? 29.204 26.312 48.094 1.00 80.44 207 HIS A CA 1
ATOM 1663 C C . HIS A 1 207 ? 29.867 26.281 46.716 1.00 80.44 207 HIS A C 1
ATOM 1665 O O . HIS A 1 207 ? 31.068 26.028 46.639 1.00 80.44 207 HIS A O 1
ATOM 1671 N N . ASP A 1 208 ? 29.123 26.622 45.662 1.00 77.94 208 ASP A N 1
ATOM 1672 C CA . ASP A 1 208 ? 29.632 26.707 44.291 1.00 77.94 208 ASP A CA 1
ATOM 1673 C C . ASP A 1 208 ? 30.745 27.766 44.175 1.00 77.94 208 ASP A C 1
ATOM 1675 O O . ASP A 1 208 ? 31.845 27.485 43.705 1.00 77.94 208 ASP A O 1
ATOM 1679 N N . LEU A 1 209 ? 30.551 28.959 44.747 1.00 79.38 209 LEU A N 1
ATOM 1680 C CA . LEU A 1 209 ? 31.563 30.025 44.753 1.00 79.38 209 LEU A CA 1
ATOM 1681 C C . LEU A 1 209 ? 32.855 29.658 45.495 1.00 79.38 209 LEU A C 1
ATOM 1683 O O . LEU A 1 209 ? 33.928 30.091 45.084 1.00 79.38 209 LEU A O 1
ATOM 1687 N N . ILE A 1 210 ? 32.765 28.879 46.575 1.00 78.75 210 ILE A N 1
ATOM 1688 C CA . ILE A 1 210 ? 33.926 28.463 47.379 1.00 78.75 210 ILE A CA 1
ATOM 1689 C C . ILE A 1 210 ? 34.640 27.259 46.749 1.00 78.75 210 ILE A C 1
ATOM 1691 O O . ILE A 1 210 ? 35.847 27.112 46.919 1.00 78.75 210 ILE A O 1
ATOM 1695 N N . THR A 1 211 ? 33.926 26.400 46.017 1.00 72.19 211 THR A N 1
ATOM 1696 C CA . THR A 1 211 ? 34.534 25.246 45.330 1.00 72.19 211 THR A CA 1
ATOM 1697 C C . THR A 1 211 ? 35.130 25.587 43.967 1.00 72.19 211 THR A C 1
ATOM 1699 O O . THR A 1 211 ? 35.945 24.815 43.465 1.00 72.19 211 THR A O 1
ATOM 1702 N N . THR A 1 212 ? 34.789 26.742 43.385 1.00 56.53 212 THR A N 1
ATOM 1703 C CA . THR A 1 212 ? 35.320 27.181 42.080 1.00 56.53 212 THR A CA 1
ATOM 1704 C C . THR A 1 212 ? 36.589 28.054 42.179 1.00 56.53 212 THR A C 1
ATOM 1706 O O . THR A 1 212 ? 37.029 28.609 41.171 1.00 56.53 212 THR A O 1
ATOM 1709 N N . THR A 1 213 ? 37.208 28.176 43.361 1.00 49.62 213 THR A N 1
ATOM 1710 C CA . THR A 1 213 ? 38.517 28.839 43.566 1.00 49.62 213 THR A CA 1
ATOM 1711 C C . THR A 1 213 ? 39.568 27.896 44.115 1.00 49.62 213 THR A C 1
ATOM 1713 O O . THR A 1 213 ? 39.245 27.193 45.097 1.00 49.62 213 THR A O 1
#

Foldseek 3Di:
DPPDQDAQDDPDPVVCVVCVVQPVVPVVLVVVLVVLDDCVRVVDDDDLVSLQSVVCSVCRSVPHSDHDDPVVSVVVSVVVVVLVVVLVVLLCCQQDPDCVVPPCVVVCVVVVPDDPDDPPPDPPDPDDDTDRDLVSSLVSCVVCVVSDDPDVVNVCSVVPPDDDPVVDPPVDPDDPPPPPVPPPPPDDDDPPCPVPDDVVVVVVVVVVVVVVD

Solvent-accessible surface area (backbone atoms only — not comparable to full-atom values): 14000 Å² total; per-residue (Å²): 131,88,88,66,88,51,76,67,76,78,85,50,73,70,66,40,69,78,40,62,88,62,57,75,53,56,69,62,53,52,68,53,57,84,67,54,81,52,48,90,78,70,78,44,82,73,51,72,70,59,44,50,53,52,52,50,47,54,39,29,52,76,49,46,85,72,85,81,58,71,73,58,54,54,51,49,52,53,50,49,53,53,50,52,48,53,53,52,52,49,26,45,52,71,72,43,82,58,62,72,85,73,36,67,63,59,62,39,59,73,68,70,59,81,73,98,62,85,82,79,79,69,83,80,68,82,74,79,90,79,80,91,52,72,64,40,47,51,52,38,52,67,77,42,56,84,81,49,76,96,45,71,67,64,68,46,48,73,77,66,69,71,80,61,75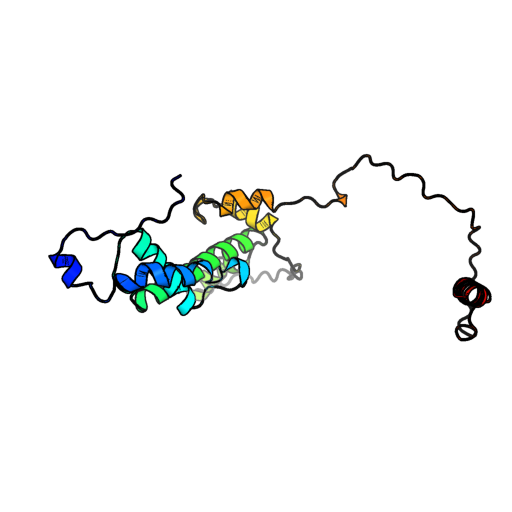,88,77,53,85,68,91,66,78,72,74,77,74,81,73,70,89,68,80,87,74,89,73,80,80,65,82,87,47,78,87,59,78,54,76,64,58,54,48,54,52,48,52,51,61,59,70,75,104

InterPro domains:
  IPR024738 Transcriptional coactivator Hfi1/Transcriptional adapter 1 [PF12767] (6-94)

Organism: Meyerozyma guilliermondii (strain ATCC 6260 / CBS 566 / DSM 6381 / JCM 1539 / NBRC 10279 / NRRL Y-324) (NCBI:txid294746)

Secondary structure (DSSP, 8-state):
---SPP------HHHHHHHHHHHTHHHHHHHHHTTSPPHHHH-SPPPHHHHHHHHHHHHHHTT--SPPPHHHHHHHHHHHHHHHHHHHHHHHHHHS--HHHH-THHHHHHTT------------PPPP-PPP-HHHHHHHHHH-GGGS-SSHHHHHGGGT-PPPTTTS-----PPPP-------------TTSTTS--HHHHHHHHHHHHHT-

Mean predicted aligned error: 17.74 Å

Sequence (213 aa):
MHCFPKYPLIQDKEQQKLQVNNLVPLATRRGEWNNTPLSTQTYEIPDYEDLSRHVLMTMREYGLTGGASIPALEMIILGLETHLRNIVESAIDVARYRKHKYSANDIVSAIGIDPDGPKETTPETPMPQVTLHIEDLFNTLEMYPHLIEPCGSKLRLPSITLENDDMIDTKYELPPREQNDEEEIKEEPDKRTAHLGTTDELKWVLHDLITTT

Nearest PDB structures (foldseek):
  6t9k-assembly1_H  TM=8.678E-01  e=4.963E-07  Saccharomyces cerevisiae S288C
  4kud-assembly1_A  TM=5.824E-01  e=2.314E+00  Saccharomyces cerevisiae S288C
  5ong-assembly1_E  TM=5.798E-01  e=4.603E+00  Xenopus laevis

pLDDT: mean 73.52, std 14.78, range [37.31, 95.0]